Protein AF-A0AA88W4B8-F1 (afdb_monomer)

pLDDT: mean 79.07, std 19.92, range [24.98, 97.06]

Organism: NCBI:txid1293975

Nearest PDB structures (foldseek):
  8eqw-assembly2_B  TM=8.940E-01  e=2.695E-15  Fusarium fujikuroi
  8eqw-assembly4_D  TM=8.899E-01  e=2.878E-15  Fusarium fujikuroi
  7kb0-assembly1_A  TM=9.101E-01  e=1.303E-14  Thermotoga maritima MSB8
  8eqw-assembly3_C  TM=8.908E-01  e=2.203E-14  Fusarium fujikuroi
  2ctz-assembly1_A  TM=8.525E-01  e=7.118E-12  Thermus thermophilus

Mean predicted aligned error: 10.68 Å

Foldseek 3Di:
DDDDDDDDPPDDPPDDPPPPPPDPPDLQDPALVSLLVPFDQAADPVRHNHHDDQPDFADDDPDPVVVVCVVVVVDDPVNPDDGGVVQPDPVQQSVFSSLCSQLVHPTGHDDPFLLRVLVVVCPVQAAAQAEEEEAPDADPSSVCCAPPVCCPPGVYHYDHDHLQPVVVVLVRDDQPRYAEYEDADDRDHQLAVVLVSQVVRPHAYEYACQPQRSNDNSCVSYDPDGYHYTYGDPPD

Secondary structure (DSSP, 8-state):
---------------------PPP---S-S-HHHHHHHSPP---TTS-SSPP----SB----SHHHHHHHHTTSS-GGGT--SBTTT--HHHHHHHHHHHHHHT-S-----SSHHHHHHHHHHHH--TT-EEEEESS--HHHHHIIIIIHHHHH--EEEEE-TT-HHHHHHH--TTTEEEEEE-SSS---HHHHHHHHHTTTPEEEEE-TT-TTT--GGGTSSTT-EEEE------

Solvent-accessible surface area (backbone atoms only — not comparable to full-atom values): 14234 Å² total; per-residue (Å²): 140,90,84,87,88,80,90,85,87,88,70,91,82,75,76,81,76,76,81,72,77,72,68,78,76,66,75,73,65,91,38,46,66,58,18,43,70,68,41,88,83,58,60,12,96,85,73,37,84,57,55,51,82,68,90,59,61,66,50,90,74,93,48,76,67,58,55,54,32,43,78,71,65,77,40,41,69,95,74,73,52,61,62,40,39,92,81,47,37,75,50,55,48,51,52,13,53,42,52,8,34,44,49,69,46,99,65,49,82,79,60,97,34,35,70,52,42,54,50,51,54,51,58,73,63,41,57,73,65,22,30,33,36,31,37,67,58,48,45,68,69,59,44,46,39,49,73,52,46,32,43,73,77,41,44,27,45,65,44,67,34,61,64,77,43,58,65,55,48,60,70,57,55,46,85,95,34,44,38,37,41,40,46,52,44,94,70,86,55,59,53,39,61,51,30,51,62,31,48,80,69,74,27,34,35,37,38,42,46,56,90,40,66,93,80,57,47,69,66,70,49,29,72,92,89,49,61,47,80,39,61,60,67,80,86,124

InterPro domains:
  IPR000277 Cys/Met metabolism, pyridoxal phosphate-dependent enzyme [PF01053] (45-222)
  IPR000277 Cys/Met metabolism, pyridoxal phosphate-dependent enzyme [PTHR11808] (37-222)
  IPR015421 Pyridoxal phosphate-dependent transferase, major domain [G3DSA:3.40.640.10] (34-227)
  IPR015424 Pyridoxal phosphate-dependent transferase [SSF53383] (44-229)

Structure (mmCIF, N/CA/C/O backbone):
data_AF-A0AA88W4B8-F1
#
_entry.id   AF-A0AA88W4B8-F1
#
loop_
_atom_site.group_PDB
_atom_site.id
_atom_site.type_symbol
_atom_site.label_atom_id
_atom_site.label_alt_id
_atom_site.label_comp_id
_atom_site.label_asym_id
_atom_site.label_entity_id
_atom_site.label_seq_id
_atom_site.pdbx_PDB_ins_code
_atom_site.Cartn_x
_atom_site.Cartn_y
_atom_site.Cartn_z
_atom_site.occupancy
_atom_site.B_iso_or_equiv
_atom_site.auth_seq_id
_atom_site.auth_comp_id
_atom_site.auth_asym_id
_atom_site.auth_atom_id
_atom_site.pdbx_PDB_model_num
ATOM 1 N N . MET A 1 1 ? 7.961 -22.787 -74.614 1.00 40.78 1 MET A N 1
ATOM 2 C CA . MET A 1 1 ? 7.785 -24.256 -74.554 1.00 40.78 1 MET A CA 1
ATOM 3 C C . MET A 1 1 ? 6.967 -24.560 -73.300 1.00 40.78 1 MET A C 1
ATOM 5 O O . MET A 1 1 ? 7.337 -24.082 -72.240 1.00 40.78 1 MET A O 1
ATOM 9 N N . LYS A 1 2 ? 5.796 -25.194 -73.437 1.00 35.31 2 LYS A N 1
ATOM 10 C CA . LYS A 1 2 ? 4.798 -25.452 -72.374 1.00 35.31 2 LYS A CA 1
ATOM 11 C C . LYS A 1 2 ? 4.906 -26.915 -71.905 1.00 35.31 2 LYS A C 1
ATOM 13 O O . LYS A 1 2 ? 5.039 -27.764 -72.783 1.00 35.31 2 LYS A O 1
ATOM 18 N N . ARG A 1 3 ? 4.760 -27.179 -70.593 1.00 27.89 3 ARG A N 1
ATOM 19 C CA . ARG A 1 3 ? 4.099 -28.328 -69.891 1.00 27.89 3 ARG A CA 1
ATOM 20 C C . ARG A 1 3 ? 4.530 -28.277 -68.403 1.00 27.89 3 ARG A C 1
ATOM 22 O O . ARG A 1 3 ? 5.728 -28.242 -68.177 1.00 27.89 3 ARG A O 1
ATOM 29 N N . VAL A 1 4 ? 3.691 -27.972 -67.399 1.00 32.75 4 VAL A N 1
ATOM 30 C CA . VAL A 1 4 ? 2.459 -28.593 -66.829 1.00 32.75 4 VAL A CA 1
ATOM 31 C C . VAL A 1 4 ? 2.749 -29.710 -65.807 1.00 32.75 4 VAL A C 1
ATOM 33 O O . VAL A 1 4 ? 3.321 -30.723 -66.190 1.00 32.75 4 VAL A O 1
ATOM 36 N N . GLY A 1 5 ? 2.208 -29.530 -64.586 1.00 26.81 5 GLY A N 1
ATOM 37 C CA . GLY A 1 5 ? 1.823 -30.561 -63.596 1.00 26.81 5 GLY A CA 1
ATOM 38 C C . GLY A 1 5 ? 2.879 -30.843 -62.518 1.00 26.81 5 GLY A C 1
ATOM 39 O O . GLY A 1 5 ? 4.032 -31.045 -62.864 1.00 26.81 5 GLY A O 1
ATOM 40 N N . GLY A 1 6 ? 2.586 -30.880 -61.218 1.00 27.16 6 GLY A N 1
ATOM 41 C CA . GLY A 1 6 ? 1.311 -30.891 -60.503 1.00 27.16 6 GLY A CA 1
ATOM 42 C C . GLY A 1 6 ? 1.549 -30.796 -58.988 1.00 27.16 6 GLY A C 1
ATOM 43 O O . GLY A 1 6 ? 2.695 -30.790 -58.541 1.00 27.16 6 GLY A O 1
ATOM 44 N N . ASP A 1 7 ? 0.434 -30.663 -58.278 1.00 33.81 7 ASP A N 1
ATOM 45 C CA . ASP A 1 7 ? 0.250 -30.491 -56.836 1.00 33.81 7 ASP A CA 1
ATOM 46 C C . ASP A 1 7 ? 0.827 -31.628 -55.960 1.00 33.81 7 ASP A C 1
ATOM 48 O O . ASP A 1 7 ? 1.301 -32.642 -56.469 1.00 33.81 7 ASP A O 1
ATOM 52 N N . ASP A 1 8 ? 0.711 -31.434 -54.640 1.00 35.94 8 ASP A N 1
ATOM 53 C CA . ASP A 1 8 ? 0.922 -32.380 -53.526 1.00 35.94 8 ASP A CA 1
ATOM 54 C C . ASP A 1 8 ? 2.256 -32.289 -52.769 1.00 35.94 8 ASP A C 1
ATOM 56 O O . ASP A 1 8 ? 3.120 -33.163 -52.844 1.00 35.94 8 ASP A O 1
ATOM 60 N N . LEU A 1 9 ? 2.360 -31.273 -51.904 1.00 32.19 9 LEU A N 1
ATOM 61 C CA . LEU A 1 9 ? 3.111 -31.374 -50.645 1.00 32.19 9 LEU A CA 1
ATOM 62 C C . LEU A 1 9 ? 2.250 -30.901 -49.457 1.00 32.19 9 LEU A C 1
ATOM 64 O O . LEU A 1 9 ? 2.711 -30.148 -48.607 1.00 32.19 9 LEU A O 1
ATOM 68 N N . ASP A 1 10 ? 1.004 -31.377 -49.396 1.00 34.72 10 ASP A N 1
ATOM 69 C CA . ASP A 1 10 ? 0.316 -31.613 -48.122 1.00 34.72 10 ASP A CA 1
ATOM 70 C C . ASP A 1 10 ? 0.697 -33.026 -47.668 1.00 34.72 10 ASP A C 1
ATOM 72 O O . ASP A 1 10 ? 0.113 -34.026 -48.093 1.00 34.72 10 ASP A O 1
ATOM 76 N N . ARG A 1 11 ? 1.740 -33.127 -46.841 1.00 33.78 11 ARG A N 1
ATOM 77 C CA . ARG A 1 11 ? 1.964 -34.305 -46.001 1.00 33.78 11 ARG A CA 1
ATOM 78 C C . ARG A 1 11 ? 2.365 -33.855 -44.611 1.00 33.78 11 ARG A C 1
ATOM 80 O O . ARG A 1 11 ? 3.453 -33.333 -44.388 1.00 33.78 11 ARG A O 1
ATOM 87 N N . ASP A 1 12 ? 1.420 -34.079 -43.713 1.00 34.31 12 ASP A N 1
ATOM 88 C CA . ASP A 1 12 ? 1.537 -34.033 -42.271 1.00 34.31 12 ASP A CA 1
ATOM 89 C C . ASP A 1 12 ? 2.753 -34.830 -41.775 1.00 34.31 12 ASP A C 1
ATOM 91 O O . ASP A 1 12 ? 2.686 -36.045 -41.613 1.00 34.31 12 ASP A O 1
ATOM 95 N N . ASP A 1 13 ? 3.842 -34.133 -41.458 1.00 32.97 13 ASP A N 1
ATOM 96 C CA . ASP A 1 13 ? 4.866 -34.604 -40.519 1.00 32.97 13 ASP A CA 1
ATOM 97 C C . ASP A 1 13 ? 4.768 -33.781 -39.223 1.00 32.97 13 ASP A C 1
ATOM 99 O O . ASP A 1 13 ? 5.708 -33.135 -38.759 1.00 32.97 13 ASP A O 1
ATOM 103 N N . VAL A 1 14 ? 3.577 -33.785 -38.615 1.00 33.62 14 VAL A N 1
ATOM 104 C CA . VAL A 1 14 ? 3.401 -33.342 -37.229 1.00 33.62 14 VAL A CA 1
ATOM 105 C C . VAL A 1 14 ? 3.698 -34.538 -36.333 1.00 33.62 14 VAL A C 1
ATOM 107 O O . VAL A 1 14 ? 2.844 -35.392 -36.094 1.00 33.62 14 VAL A O 1
ATOM 110 N N . MET A 1 15 ? 4.931 -34.613 -35.825 1.00 31.02 15 MET A N 1
ATOM 111 C CA . MET A 1 15 ? 5.264 -35.561 -34.762 1.00 31.02 15 MET A CA 1
ATOM 112 C C . MET A 1 15 ? 4.307 -35.348 -33.576 1.00 31.02 15 MET A C 1
ATOM 114 O O . MET A 1 15 ? 4.151 -34.209 -33.124 1.00 31.02 15 MET A O 1
ATOM 118 N N . PRO A 1 16 ? 3.676 -36.401 -33.029 1.00 31.52 16 PRO A N 1
ATOM 119 C CA . PRO A 1 16 ? 2.762 -36.239 -31.913 1.00 31.52 16 PRO A CA 1
ATOM 120 C C . PRO A 1 16 ? 3.562 -35.831 -30.672 1.00 31.52 16 PRO A C 1
ATOM 122 O O . PRO A 1 16 ? 4.231 -36.649 -30.039 1.00 31.52 16 PRO A O 1
ATOM 125 N N . LEU A 1 17 ? 3.487 -34.545 -30.316 1.00 35.12 17 LEU A N 1
ATOM 126 C CA . LEU A 1 17 ? 3.894 -34.043 -29.009 1.00 35.12 17 LEU A CA 1
ATOM 127 C C . LEU A 1 17 ? 3.091 -34.808 -27.960 1.00 35.12 17 LEU A C 1
ATOM 129 O O . LEU A 1 17 ? 1.889 -34.594 -27.787 1.00 35.12 17 LEU A O 1
ATOM 133 N N . ALA A 1 18 ? 3.764 -35.734 -27.277 1.00 34.47 18 ALA A N 1
ATOM 134 C CA . ALA A 1 18 ? 3.220 -36.408 -26.116 1.00 34.47 18 ALA A CA 1
ATOM 135 C C . ALA A 1 18 ? 2.655 -35.341 -25.174 1.00 34.47 18 ALA A C 1
ATOM 137 O O . ALA A 1 18 ? 3.391 -34.468 -24.703 1.00 34.47 18 ALA A O 1
ATOM 138 N N . LYS A 1 19 ? 1.344 -35.398 -24.916 1.00 33.56 19 LYS A N 1
ATOM 139 C CA . LYS A 1 19 ? 0.696 -34.601 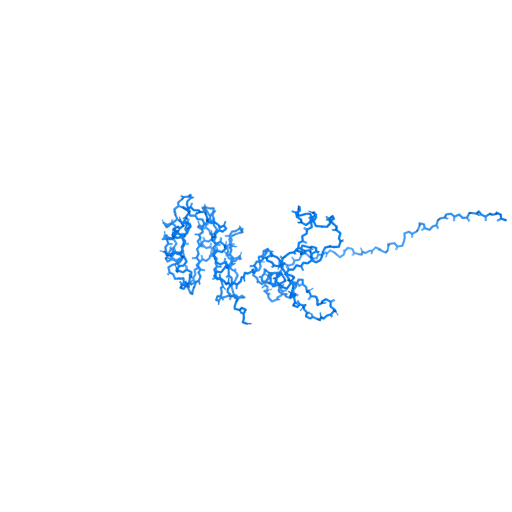-23.876 1.00 33.56 19 LYS A CA 1
ATOM 140 C C . LYS A 1 19 ? 1.327 -35.006 -22.548 1.00 33.56 19 LYS A C 1
ATOM 142 O O . LYS A 1 19 ? 0.861 -35.934 -21.893 1.00 33.56 19 LYS A O 1
ATOM 147 N N . LYS A 1 20 ? 2.409 -34.327 -22.159 1.00 36.31 20 LYS A N 1
ATOM 148 C CA . LYS A 1 20 ? 2.841 -34.275 -20.767 1.00 36.31 20 LYS A CA 1
ATOM 149 C C . LYS A 1 20 ? 1.662 -33.673 -20.028 1.00 36.31 20 LYS A C 1
ATOM 151 O O . LYS A 1 20 ? 1.409 -32.477 -20.128 1.00 36.31 20 LYS A O 1
ATOM 156 N N . THR A 1 21 ? 0.909 -34.523 -19.346 1.00 34.59 21 THR A N 1
ATOM 157 C CA . THR A 1 21 ? -0.024 -34.115 -18.309 1.00 34.59 21 THR A CA 1
ATOM 158 C C . THR A 1 21 ? 0.781 -33.231 -17.368 1.00 34.59 21 THR A C 1
ATOM 160 O O . THR A 1 21 ? 1.652 -33.717 -16.643 1.00 34.59 21 THR A O 1
ATOM 163 N N . MET A 1 22 ? 0.579 -31.914 -17.469 1.00 37.34 22 MET A N 1
ATOM 164 C CA . MET A 1 22 ? 1.127 -30.983 -16.500 1.00 37.34 22 MET A CA 1
ATOM 165 C C . MET A 1 22 ? 0.613 -31.462 -15.153 1.00 37.34 22 MET A C 1
ATOM 167 O O . MET A 1 22 ? -0.598 -31.523 -14.933 1.00 37.34 22 MET A O 1
ATOM 171 N N . LYS A 1 23 ? 1.537 -31.848 -14.268 1.00 33.41 23 LYS A N 1
ATOM 172 C CA . LYS A 1 23 ? 1.207 -31.916 -12.850 1.00 33.41 23 LYS A CA 1
ATOM 173 C C . LYS A 1 23 ? 0.549 -30.577 -12.502 1.00 33.41 23 LYS A C 1
ATOM 175 O O . LYS A 1 23 ? 1.055 -29.555 -12.982 1.00 33.41 23 LYS A O 1
ATOM 180 N N . PRO A 1 24 ? -0.559 -30.567 -11.742 1.00 35.81 24 PRO A N 1
ATOM 181 C CA . PRO A 1 24 ? -1.090 -29.315 -11.231 1.00 35.81 24 PRO A CA 1
ATOM 182 C C . PRO A 1 24 ? 0.083 -28.570 -10.600 1.00 35.81 24 PRO A C 1
ATOM 184 O O . PRO A 1 24 ? 0.834 -29.168 -9.825 1.00 35.81 24 PRO A O 1
ATOM 187 N N . LEU A 1 25 ? 0.310 -27.333 -11.051 1.00 43.56 25 LEU A N 1
ATOM 188 C CA . LEU A 1 25 ? 1.327 -26.470 -10.469 1.00 43.56 25 LEU A CA 1
ATOM 189 C C . LEU A 1 25 ? 1.052 -26.478 -8.968 1.00 43.56 25 LEU A C 1
ATOM 191 O O . LEU A 1 25 ? -0.033 -26.088 -8.537 1.00 43.56 25 LEU A O 1
ATOM 195 N N . THR A 1 26 ? 1.997 -27.008 -8.194 1.00 40.75 26 THR A N 1
ATOM 196 C CA . THR A 1 26 ? 2.016 -26.849 -6.743 1.00 40.75 26 THR A CA 1
ATOM 197 C C . THR A 1 26 ? 1.743 -25.369 -6.463 1.00 40.75 26 THR A C 1
ATOM 199 O O . THR A 1 26 ? 2.285 -24.542 -7.209 1.00 40.75 26 THR A O 1
ATOM 202 N N . PRO A 1 27 ? 0.898 -25.001 -5.480 1.00 46.47 27 PRO A N 1
ATOM 203 C CA . PRO A 1 27 ? 0.636 -23.595 -5.199 1.00 46.47 27 PRO A CA 1
ATOM 204 C C . PRO A 1 27 ? 1.983 -22.886 -5.080 1.00 46.47 27 PRO A C 1
ATOM 206 O O . PRO A 1 27 ? 2.840 -23.323 -4.320 1.00 46.47 27 PRO A O 1
ATOM 209 N N . ILE A 1 28 ? 2.196 -21.863 -5.910 1.00 49.59 28 ILE A N 1
ATOM 210 C CA . ILE A 1 28 ? 3.508 -21.304 -6.307 1.00 49.59 28 ILE A CA 1
ATOM 211 C C . ILE A 1 28 ? 4.326 -20.728 -5.130 1.00 49.59 28 ILE A C 1
ATOM 213 O O . ILE A 1 28 ? 5.420 -20.203 -5.300 1.00 49.59 28 ILE A O 1
ATOM 217 N N . TRP A 1 29 ? 3.835 -20.842 -3.904 1.00 59.19 29 TRP A N 1
ATOM 218 C CA . TRP A 1 29 ? 4.399 -20.184 -2.745 1.00 59.19 29 TRP A CA 1
ATOM 219 C C . TRP A 1 29 ? 4.108 -21.021 -1.510 1.00 59.19 29 TRP A C 1
ATOM 221 O O . TRP A 1 29 ? 3.196 -20.728 -0.742 1.00 59.19 29 TRP A O 1
ATOM 231 N N . GLU A 1 30 ? 4.860 -22.101 -1.356 1.00 63.53 30 GLU A N 1
ATOM 232 C CA . GLU A 1 30 ? 5.280 -22.569 -0.030 1.00 63.53 30 GLU A CA 1
ATOM 233 C C . GLU A 1 30 ? 6.602 -21.888 0.383 1.00 63.53 30 GLU A C 1
ATOM 235 O O . GLU A 1 30 ? 6.982 -21.934 1.547 1.00 63.53 30 GLU A O 1
ATOM 240 N N . ASP A 1 31 ? 7.275 -21.206 -0.557 1.00 79.12 31 ASP A N 1
ATOM 241 C CA . ASP A 1 31 ? 8.583 -20.583 -0.364 1.00 79.12 31 ASP A CA 1
ATOM 242 C C . ASP A 1 31 ? 8.673 -19.228 -1.109 1.00 79.12 31 ASP A C 1
ATOM 244 O O . ASP A 1 31 ? 8.646 -19.208 -2.346 1.00 79.12 31 ASP A O 1
ATOM 248 N N . PRO A 1 32 ? 8.796 -18.087 -0.398 1.00 81.25 32 PRO A N 1
ATOM 249 C CA . PRO A 1 32 ? 8.926 -16.770 -1.023 1.00 81.25 32 PRO A CA 1
ATOM 250 C C . PRO A 1 32 ? 10.221 -16.627 -1.838 1.00 81.25 32 PRO A C 1
ATOM 252 O O . PRO A 1 32 ? 10.259 -15.862 -2.803 1.00 81.25 32 PRO A O 1
ATOM 255 N N . VAL A 1 33 ? 11.273 -17.388 -1.508 1.00 84.62 33 VAL A N 1
ATOM 256 C CA . VAL A 1 33 ? 12.509 -17.435 -2.303 1.00 84.62 33 VAL A CA 1
ATOM 257 C C . VAL A 1 33 ? 12.235 -18.106 -3.644 1.00 84.62 33 VAL A C 1
ATOM 259 O O . VAL A 1 33 ? 12.613 -17.567 -4.685 1.00 84.62 33 VAL A O 1
ATOM 262 N N . ALA A 1 34 ? 11.529 -19.239 -3.642 1.00 86.31 34 ALA A N 1
ATOM 263 C CA . ALA A 1 34 ? 11.107 -19.901 -4.871 1.00 86.31 34 ALA A CA 1
ATOM 264 C C . ALA A 1 34 ? 10.166 -19.016 -5.704 1.00 86.31 34 ALA A C 1
ATOM 266 O O . ALA A 1 34 ? 10.318 -18.952 -6.923 1.00 86.31 34 ALA A O 1
ATOM 267 N N . ALA A 1 35 ? 9.229 -18.300 -5.077 1.00 85.38 35 ALA A N 1
ATOM 268 C CA . ALA A 1 35 ? 8.335 -17.381 -5.782 1.00 85.38 35 ALA A CA 1
ATOM 269 C C . ALA A 1 35 ? 9.103 -16.237 -6.464 1.00 85.38 35 ALA A C 1
ATOM 271 O O . ALA A 1 35 ? 8.858 -15.945 -7.634 1.00 85.38 35 ALA A O 1
ATOM 272 N N . LEU A 1 36 ? 10.084 -15.643 -5.775 1.00 85.56 36 LEU A N 1
ATOM 273 C CA . LEU A 1 36 ? 10.957 -14.621 -6.349 1.00 85.56 36 LEU A CA 1
ATOM 274 C C . LEU A 1 36 ? 11.825 -15.179 -7.488 1.00 85.56 36 LEU A C 1
ATOM 276 O O . 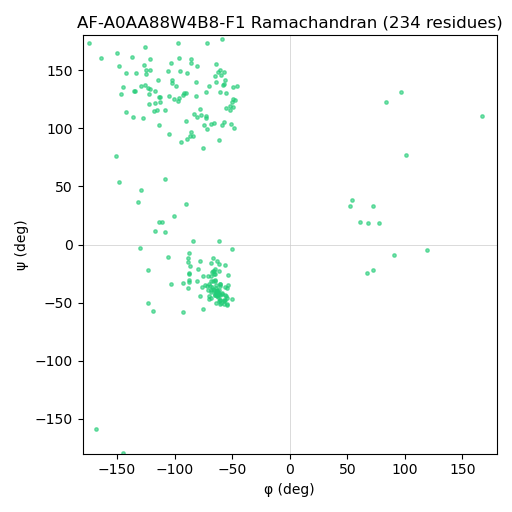LEU A 1 36 ? 11.977 -14.524 -8.516 1.00 85.56 36 LEU A O 1
ATOM 280 N N . ALA A 1 37 ? 12.368 -16.390 -7.331 1.00 86.31 37 ALA A N 1
ATOM 281 C CA . ALA A 1 37 ? 13.182 -17.052 -8.353 1.00 86.31 37 ALA A CA 1
ATOM 282 C C . ALA A 1 37 ? 12.377 -17.432 -9.609 1.00 86.31 37 ALA A C 1
ATOM 284 O O . ALA A 1 37 ? 12.925 -17.435 -10.710 1.00 86.31 37 ALA A O 1
ATOM 285 N N . ASN A 1 38 ? 11.086 -17.736 -9.445 1.00 86.00 38 ASN A N 1
ATOM 286 C CA . ASN A 1 38 ? 10.160 -18.052 -10.534 1.00 86.00 38 ASN A CA 1
ATOM 287 C C . ASN A 1 38 ? 9.480 -16.811 -11.135 1.00 86.00 38 ASN A C 1
ATOM 289 O O . ASN A 1 38 ? 8.763 -16.936 -12.131 1.00 86.00 38 ASN A O 1
ATOM 293 N N . ALA A 1 39 ? 9.668 -15.625 -10.547 1.00 84.75 39 ALA A N 1
ATOM 294 C CA . ALA A 1 39 ? 9.163 -14.386 -11.120 1.00 84.75 39 ALA A CA 1
ATOM 295 C C . ALA A 1 39 ? 9.784 -14.156 -12.507 1.00 84.75 39 ALA A C 1
ATOM 297 O O . ALA A 1 39 ? 10.911 -14.574 -12.785 1.00 84.75 39 ALA A O 1
ATOM 298 N N . ARG A 1 40 ? 9.042 -13.477 -13.392 1.00 82.00 40 ARG A N 1
ATOM 299 C CA . ARG A 1 40 ? 9.511 -13.151 -14.744 1.00 82.00 40 ARG A CA 1
ATOM 300 C C . ARG A 1 40 ? 10.883 -12.469 -14.666 1.00 82.00 40 ARG A C 1
ATOM 302 O O . ARG A 1 40 ? 11.011 -11.400 -14.078 1.00 82.00 40 ARG A O 1
ATOM 309 N N . TYR A 1 41 ? 11.890 -13.091 -15.274 1.00 81.94 41 TYR A N 1
ATOM 310 C CA . TYR A 1 41 ? 13.233 -12.531 -15.350 1.00 81.94 41 TYR A CA 1
ATOM 311 C C . TYR A 1 41 ? 13.314 -11.515 -16.493 1.00 81.94 41 TYR A C 1
ATOM 313 O O . TYR A 1 41 ? 12.964 -11.836 -17.628 1.00 81.94 41 TYR A O 1
ATOM 321 N N . GLU A 1 42 ? 13.785 -10.304 -16.200 1.00 84.94 42 GLU A N 1
ATOM 322 C CA . GLU A 1 42 ? 13.943 -9.231 -17.187 1.00 84.94 42 GLU A CA 1
ATOM 323 C C . GLU A 1 42 ? 15.432 -9.011 -17.475 1.00 84.94 42 GLU A C 1
ATOM 325 O O . GLU A 1 42 ? 16.198 -8.598 -16.600 1.00 84.94 42 GLU A O 1
ATOM 330 N N . PHE A 1 43 ? 15.842 -9.271 -18.715 1.00 86.31 43 PHE A N 1
ATOM 331 C CA . PHE A 1 43 ? 17.196 -8.974 -19.179 1.00 86.31 43 PHE A CA 1
ATOM 332 C C . PHE A 1 43 ? 17.334 -7.494 -19.543 1.00 86.31 43 PHE A C 1
ATOM 334 O O . PHE A 1 43 ? 16.372 -6.831 -19.930 1.00 86.31 43 PHE A O 1
ATOM 341 N N . GLY A 1 44 ? 18.553 -6.964 -19.451 1.00 85.38 44 GLY A N 1
ATOM 342 C CA . GLY A 1 44 ? 18.842 -5.614 -19.923 1.00 85.38 44 GLY A CA 1
ATOM 343 C C . GLY A 1 44 ? 18.653 -5.485 -21.437 1.00 85.38 44 GLY A C 1
ATOM 344 O O . GLY A 1 44 ? 18.823 -6.453 -22.179 1.00 85.38 44 GLY A O 1
ATOM 345 N N . GLN A 1 45 ? 18.393 -4.266 -21.915 1.00 84.69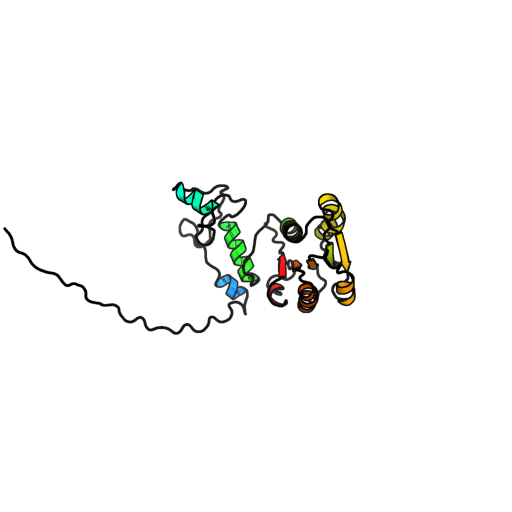 45 GLN A N 1
ATOM 346 C CA . GLN A 1 45 ? 18.085 -3.966 -23.327 1.00 84.69 45 GLN A CA 1
ATOM 347 C C . GLN A 1 45 ? 19.149 -4.436 -24.345 1.00 84.69 45 GLN A C 1
ATOM 349 O O . GLN A 1 45 ? 18.879 -4.534 -25.538 1.00 84.69 45 GLN A O 1
ATOM 354 N N . HIS A 1 46 ? 20.371 -4.718 -23.883 1.00 87.38 46 HIS A N 1
ATOM 355 C CA . HIS A 1 46 ? 21.491 -5.209 -24.692 1.00 87.38 46 HIS A CA 1
ATOM 356 C C . HIS A 1 46 ? 21.876 -6.666 -24.373 1.00 87.38 46 HIS A C 1
ATOM 358 O O . HIS A 1 46 ? 22.999 -7.077 -24.650 1.00 87.38 46 HIS A O 1
ATOM 364 N N . GLY A 1 47 ? 20.983 -7.440 -23.748 1.00 86.38 47 GLY A N 1
ATOM 365 C CA . GLY A 1 47 ? 21.259 -8.818 -23.325 1.00 86.38 47 GLY A CA 1
ATOM 366 C C . GLY A 1 47 ? 22.099 -8.919 -22.048 1.00 86.38 47 GLY A C 1
ATOM 367 O O . GLY A 1 47 ? 22.702 -9.956 -21.779 1.00 86.38 47 GLY A O 1
ATOM 368 N N . GLY A 1 48 ? 22.163 -7.843 -21.259 1.00 88.25 48 GLY A N 1
ATOM 369 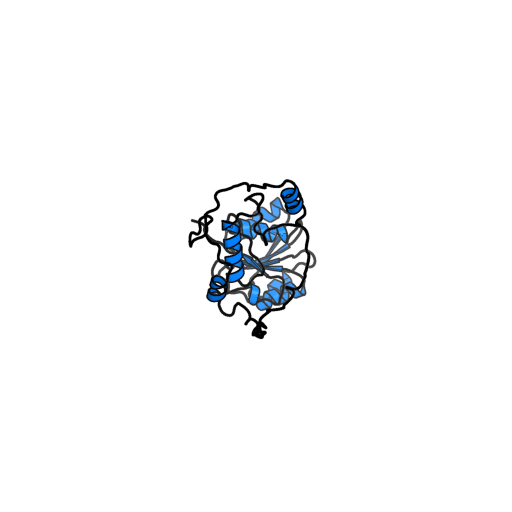C CA . GLY A 1 48 ? 22.778 -7.878 -19.935 1.00 88.25 48 GLY A CA 1
ATOM 370 C C . GLY A 1 48 ? 21.999 -8.810 -19.010 1.00 88.25 48 GLY A C 1
ATOM 371 O O . GLY A 1 48 ? 20.770 -8.813 -19.032 1.00 88.25 48 GLY A O 1
ATOM 372 N N . VAL A 1 49 ? 22.712 -9.583 -18.188 1.00 86.81 49 VAL A N 1
ATOM 373 C CA . VAL A 1 49 ? 22.078 -10.498 -17.221 1.00 86.81 49 VAL A CA 1
ATOM 374 C C . VAL A 1 49 ? 21.212 -9.739 -16.221 1.00 86.81 49 VAL A C 1
ATOM 376 O O . VAL A 1 49 ? 20.137 -10.192 -15.875 1.00 86.81 49 VAL A O 1
ATOM 379 N N . ASN A 1 50 ? 21.630 -8.540 -15.826 1.00 87.00 50 ASN A N 1
ATOM 380 C CA . ASN A 1 50 ? 20.814 -7.673 -14.993 1.00 87.00 50 ASN A CA 1
ATOM 381 C C . ASN A 1 50 ? 19.938 -6.778 -15.863 1.00 87.00 50 ASN A C 1
ATOM 383 O O . ASN A 1 50 ? 20.354 -6.320 -16.932 1.00 87.00 50 ASN A O 1
ATOM 387 N N . MET A 1 51 ? 18.754 -6.471 -15.350 1.00 88.88 51 MET A N 1
ATOM 388 C CA . MET A 1 51 ? 17.867 -5.500 -15.964 1.00 88.88 51 MET A CA 1
ATOM 389 C C . MET A 1 51 ? 18.513 -4.116 -16.056 1.00 88.88 51 MET A C 1
ATOM 391 O O . MET A 1 51 ? 19.260 -3.682 -15.176 1.00 88.88 51 MET A O 1
ATOM 395 N N . SER A 1 52 ? 18.178 -3.407 -17.129 1.00 91.12 52 SER A N 1
ATOM 396 C CA . SER A 1 52 ? 18.523 -2.005 -17.312 1.00 91.12 52 SER A CA 1
ATOM 397 C C . SER A 1 52 ? 17.830 -1.106 -16.283 1.00 91.12 52 SER A C 1
ATOM 399 O O . SER A 1 52 ? 16.675 -1.318 -15.911 1.00 91.12 52 SER A O 1
ATOM 401 N N . ILE A 1 53 ? 18.539 -0.056 -15.865 1.00 92.25 53 ILE A N 1
ATOM 402 C CA . ILE A 1 53 ? 17.938 1.080 -15.164 1.00 92.25 53 ILE A CA 1
ATOM 403 C C . ILE A 1 53 ? 17.313 1.978 -16.228 1.00 92.25 53 ILE A C 1
ATOM 405 O O . ILE A 1 53 ? 18.026 2.615 -17.003 1.00 92.25 53 ILE A O 1
ATOM 409 N N . GLU A 1 54 ? 15.987 2.022 -16.266 1.00 93.62 54 GLU A N 1
ATOM 410 C CA . GLU A 1 54 ? 15.246 2.823 -17.229 1.00 93.62 54 GLU A CA 1
ATOM 411 C C . GLU A 1 54 ? 15.123 4.266 -16.731 1.00 93.62 54 GLU A C 1
ATOM 413 O O . GLU A 1 54 ? 14.211 4.619 -15.979 1.00 93.62 54 GLU A O 1
ATOM 418 N N . ALA A 1 55 ? 16.063 5.106 -17.159 1.00 94.06 55 ALA A N 1
ATOM 419 C CA . ALA A 1 55 ? 16.156 6.516 -16.786 1.00 94.06 55 ALA A CA 1
ATOM 420 C C . ALA A 1 55 ? 15.374 7.446 -17.736 1.00 94.06 55 ALA A C 1
ATOM 422 O O . ALA A 1 55 ? 15.800 8.572 -17.993 1.00 94.06 55 ALA A O 1
ATOM 423 N N . SER A 1 56 ? 14.235 6.990 -18.261 1.00 94.12 56 SER A N 1
ATOM 424 C CA . SER A 1 56 ? 13.351 7.808 -19.094 1.00 94.12 56 SER A CA 1
ATOM 425 C C . SER A 1 56 ? 12.088 8.247 -18.356 1.00 94.12 56 SER A C 1
ATOM 427 O O . SER A 1 56 ? 11.558 7.541 -17.497 1.00 94.12 56 SER A O 1
ATOM 429 N N . ALA A 1 57 ? 11.568 9.421 -18.721 1.00 94.94 57 ALA A N 1
ATOM 430 C CA . ALA A 1 57 ? 10.245 9.888 -18.314 1.00 94.94 57 ALA A CA 1
ATOM 431 C C . ALA A 1 57 ? 9.151 9.517 -19.331 1.00 94.94 57 ALA A C 1
ATOM 433 O O . ALA A 1 57 ? 8.016 9.262 -18.932 1.00 94.94 57 ALA A O 1
ATOM 434 N N . THR A 1 58 ? 9.483 9.488 -20.623 1.00 94.19 58 THR A N 1
ATOM 435 C CA . THR A 1 58 ? 8.556 9.257 -21.744 1.00 94.19 58 THR A CA 1
ATOM 436 C C . THR A 1 58 ? 9.026 8.097 -22.604 1.00 94.19 58 THR A C 1
ATOM 438 O O . THR A 1 58 ? 10.225 7.933 -22.821 1.00 94.19 58 THR A O 1
ATOM 441 N N . PHE A 1 59 ? 8.089 7.348 -23.170 1.00 92.00 59 PHE A N 1
ATOM 442 C CA . PHE A 1 59 ? 8.401 6.193 -24.007 1.00 92.00 59 PHE A CA 1
ATOM 443 C C . PHE A 1 59 ? 7.964 6.422 -25.451 1.00 92.00 59 PHE A C 1
ATOM 445 O O . PHE A 1 59 ? 6.932 7.041 -25.717 1.00 92.00 59 PHE A O 1
ATOM 452 N N . THR A 1 60 ? 8.782 5.948 -26.387 1.00 91.31 60 THR A N 1
ATOM 453 C CA . THR A 1 60 ? 8.556 6.145 -27.819 1.00 91.31 60 THR A CA 1
ATOM 454 C C . THR A 1 60 ? 7.403 5.275 -28.306 1.00 91.31 60 THR A C 1
ATOM 456 O O . THR A 1 60 ? 7.388 4.068 -28.080 1.00 91.31 60 THR A O 1
ATOM 459 N N . ILE A 1 61 ? 6.469 5.880 -29.039 1.00 90.50 61 ILE A N 1
ATOM 460 C CA . ILE A 1 61 ? 5.387 5.181 -29.732 1.00 90.50 61 ILE A CA 1
ATOM 461 C C . ILE A 1 61 ? 5.563 5.434 -31.227 1.00 90.50 61 ILE A C 1
ATOM 463 O O . ILE A 1 61 ? 5.468 6.572 -31.681 1.00 90.50 61 ILE A O 1
ATOM 467 N N . MET A 1 62 ? 5.851 4.373 -31.981 1.00 88.88 62 MET A N 1
ATOM 468 C CA . MET A 1 62 ? 6.179 4.477 -33.409 1.00 88.88 62 MET A CA 1
ATOM 469 C C . MET A 1 62 ? 4.935 4.611 -34.293 1.00 88.88 62 MET A C 1
ATOM 471 O O . MET A 1 62 ? 4.980 5.268 -35.330 1.00 88.88 62 MET A O 1
ATOM 475 N N . GLU A 1 63 ? 3.822 4.004 -33.880 1.00 91.62 63 GLU A N 1
ATOM 476 C CA . GLU A 1 63 ? 2.577 3.977 -34.645 1.00 91.62 63 GLU A CA 1
ATOM 477 C C . GLU A 1 63 ? 1.483 4.778 -33.925 1.00 91.62 63 GLU A C 1
ATOM 479 O O . GLU A 1 63 ? 1.183 4.474 -32.767 1.00 91.62 63 GLU A O 1
ATOM 484 N N . PRO A 1 64 ? 0.821 5.747 -34.586 1.00 89.44 64 PRO A N 1
ATOM 485 C CA . PRO A 1 64 ? -0.237 6.550 -33.963 1.00 89.44 64 PRO A CA 1
ATOM 486 C C . PRO A 1 64 ? -1.361 5.710 -33.342 1.00 89.44 64 PRO A C 1
ATOM 488 O O . PRO A 1 64 ? -1.857 6.016 -32.259 1.00 89.44 64 PRO A O 1
ATOM 491 N N . GLU A 1 65 ? -1.718 4.604 -33.995 1.00 91.69 65 GLU A N 1
ATOM 492 C CA . GLU A 1 65 ? -2.760 3.692 -33.523 1.00 91.69 65 GLU A CA 1
ATOM 493 C C . GLU A 1 65 ? -2.381 3.002 -32.204 1.00 91.69 65 GLU A C 1
ATOM 495 O O . GLU A 1 65 ? -3.237 2.765 -31.352 1.00 91.69 65 GLU A O 1
ATOM 500 N N . THR A 1 66 ? -1.089 2.750 -31.974 1.00 90.94 66 THR A N 1
ATOM 501 C CA . THR A 1 66 ? -0.608 2.193 -30.702 1.00 90.94 66 THR A CA 1
ATOM 502 C C . THR A 1 66 ? -0.918 3.138 -29.543 1.00 90.94 66 THR A C 1
ATOM 504 O O . THR A 1 66 ? -1.361 2.683 -28.493 1.00 90.94 66 THR A O 1
ATOM 507 N N . MET A 1 67 ? -0.783 4.456 -29.733 1.00 89.62 67 MET A N 1
ATOM 508 C CA . MET A 1 67 ? -1.119 5.428 -28.688 1.00 89.62 67 MET A CA 1
ATOM 509 C C . MET A 1 67 ? -2.608 5.370 -28.327 1.00 89.62 67 MET A C 1
ATOM 511 O O . MET A 1 67 ? -2.943 5.312 -27.145 1.00 89.62 67 MET A O 1
ATOM 515 N N . ARG A 1 68 ? -3.505 5.321 -29.323 1.00 91.12 68 ARG A N 1
ATOM 516 C CA . ARG A 1 68 ? -4.954 5.195 -29.087 1.00 91.12 68 ARG A CA 1
ATOM 517 C C . ARG A 1 68 ? -5.271 3.949 -28.258 1.00 91.12 68 ARG A C 1
ATOM 519 O O . ARG A 1 68 ? -5.991 4.045 -27.269 1.00 91.12 68 ARG A O 1
ATOM 526 N N . ARG A 1 69 ? -4.693 2.810 -28.647 1.00 91.50 69 ARG A N 1
ATOM 527 C CA . ARG A 1 69 ? -4.892 1.505 -27.999 1.00 91.50 69 ARG A CA 1
ATOM 528 C C . ARG A 1 69 ? -4.363 1.456 -26.567 1.00 91.50 69 ARG A C 1
ATOM 530 O O . ARG A 1 69 ? -4.920 0.749 -25.733 1.00 91.50 69 ARG A O 1
ATOM 537 N N . LEU A 1 70 ? -3.310 2.215 -26.271 1.00 88.25 70 LEU A N 1
ATOM 538 C CA . LEU A 1 70 ? -2.796 2.360 -24.911 1.00 88.25 70 LEU A CA 1
ATOM 539 C C . LEU A 1 70 ? -3.739 3.172 -24.023 1.00 88.25 70 LEU A C 1
ATOM 541 O O . LEU A 1 70 ? -4.026 2.765 -22.902 1.00 88.25 70 LEU A O 1
ATOM 545 N N . PHE A 1 71 ? -4.276 4.285 -24.528 1.00 87.38 71 PHE A N 1
ATOM 546 C CA . PHE A 1 71 ? -5.236 5.093 -23.770 1.00 87.38 71 PHE A CA 1
ATOM 547 C C . PHE A 1 71 ? -6.605 4.416 -23.608 1.00 87.38 71 PHE A C 1
ATOM 549 O O . PHE A 1 71 ? -7.285 4.671 -22.617 1.00 87.38 71 PHE A O 1
ATOM 556 N N . SER A 1 72 ? -7.005 3.534 -24.531 1.00 89.31 72 SER A N 1
ATOM 557 C CA . SER A 1 72 ? -8.224 2.720 -24.404 1.00 89.31 72 SER A CA 1
ATOM 558 C C . SER A 1 72 ? -8.040 1.433 -23.590 1.00 89.31 72 SER A C 1
ATOM 560 O O . SER A 1 72 ? -8.995 0.673 -23.454 1.00 89.31 72 SER A O 1
ATOM 562 N N . SER A 1 73 ? -6.851 1.188 -23.021 1.00 84.31 73 SER A N 1
ATOM 563 C CA . SER A 1 73 ? -6.509 -0.037 -22.272 1.00 84.31 73 SER A CA 1
ATOM 564 C C . SER A 1 73 ? -6.597 -1.340 -23.089 1.00 84.31 73 SER A C 1
ATOM 566 O O . SER A 1 73 ? -6.657 -2.427 -22.523 1.00 84.31 73 SER A O 1
ATOM 568 N N . GLU A 1 74 ? -6.575 -1.260 -24.425 1.00 87.50 74 GLU A N 1
ATOM 569 C CA . GLU A 1 74 ? -6.466 -2.429 -25.317 1.00 87.50 74 GLU A CA 1
ATOM 570 C C . GLU A 1 74 ? -5.038 -3.003 -25.341 1.00 87.50 74 GLU A C 1
ATOM 572 O O . GLU A 1 74 ? -4.823 -4.181 -25.634 1.00 87.50 74 GLU A O 1
ATOM 577 N N . LEU A 1 75 ? -4.050 -2.147 -25.076 1.00 87.25 75 LEU A N 1
ATOM 578 C CA . LEU A 1 75 ? -2.655 -2.493 -24.832 1.00 87.25 75 LEU A CA 1
ATOM 579 C C . LEU A 1 75 ? -2.264 -1.988 -23.443 1.00 87.25 75 LEU A C 1
ATOM 581 O O . LEU A 1 75 ? -2.774 -0.970 -22.981 1.00 87.25 75 LEU A O 1
ATOM 585 N N . GLY A 1 76 ? -1.332 -2.678 -22.790 1.00 83.62 76 GLY A N 1
ATOM 586 C CA . GLY A 1 76 ? -0.917 -2.331 -21.438 1.00 83.62 76 GLY A CA 1
ATOM 587 C C . GLY A 1 76 ? 0.342 -3.064 -20.999 1.00 83.62 76 GLY A C 1
ATOM 588 O O . GLY A 1 76 ? 1.126 -3.550 -21.818 1.00 83.62 76 GLY A O 1
ATOM 589 N N . LEU A 1 77 ? 0.514 -3.143 -19.684 1.00 82.31 77 LEU A N 1
ATOM 590 C CA . LEU A 1 77 ? 1.741 -3.614 -19.039 1.00 82.31 77 LEU A CA 1
ATOM 591 C C . LEU A 1 77 ? 2.048 -5.089 -19.294 1.00 82.31 77 LEU A C 1
ATOM 593 O O . LEU A 1 77 ? 3.213 -5.471 -19.278 1.00 82.31 77 LEU A O 1
ATOM 597 N N . ASP A 1 78 ? 1.035 -5.908 -19.576 1.00 79.12 78 ASP A N 1
ATOM 598 C CA . ASP A 1 78 ? 1.221 -7.331 -19.899 1.00 79.12 78 ASP A CA 1
ATOM 599 C C . ASP A 1 78 ? 2.002 -7.543 -21.198 1.00 79.12 78 ASP A C 1
ATOM 601 O O . ASP A 1 78 ? 2.575 -8.606 -21.424 1.00 79.12 78 ASP A O 1
ATOM 605 N N . ARG A 1 79 ? 2.029 -6.522 -22.059 1.00 80.19 79 ARG A N 1
ATOM 606 C CA . ARG A 1 79 ? 2.796 -6.500 -23.308 1.00 80.19 79 ARG A CA 1
ATOM 607 C C . ARG A 1 79 ? 3.915 -5.458 -23.279 1.00 80.19 79 ARG A C 1
ATOM 609 O O . ARG A 1 79 ? 4.378 -5.047 -24.336 1.00 80.19 79 ARG A O 1
ATOM 616 N N . ASP A 1 80 ? 4.302 -5.020 -22.080 1.00 83.62 80 ASP A N 1
ATOM 617 C CA . ASP A 1 80 ? 5.396 -4.079 -21.828 1.00 83.62 80 ASP A CA 1
ATOM 618 C C . ASP A 1 80 ? 5.280 -2.765 -22.618 1.00 83.62 80 ASP A C 1
ATOM 620 O O . ASP A 1 80 ? 6.269 -2.194 -23.078 1.00 83.62 80 ASP A O 1
ATOM 624 N N . PHE A 1 81 ? 4.053 -2.255 -22.756 1.00 88.88 81 PHE A N 1
ATOM 625 C CA . PHE A 1 81 ? 3.845 -0.911 -23.270 1.00 88.88 81 PHE A CA 1
ATOM 626 C C . PHE A 1 81 ? 3.819 0.118 -22.143 1.00 88.88 81 PHE A C 1
ATOM 628 O O . PHE A 1 81 ? 3.056 0.005 -21.181 1.00 88.88 81 PHE A O 1
ATOM 635 N N . PHE A 1 82 ? 4.601 1.178 -22.323 1.00 91.06 82 PHE A N 1
ATOM 636 C CA . PHE A 1 82 ? 4.732 2.281 -21.381 1.00 91.06 82 PHE A CA 1
ATOM 637 C C . PHE A 1 82 ? 4.436 3.605 -22.088 1.00 91.06 82 PHE A C 1
ATOM 639 O O . PHE A 1 82 ? 4.665 3.746 -23.287 1.00 91.06 82 PHE A O 1
ATOM 646 N N . ILE A 1 83 ? 3.916 4.580 -21.340 1.00 91.31 83 ILE A N 1
ATOM 647 C CA . ILE A 1 83 ? 3.612 5.927 -21.855 1.00 91.31 83 ILE A CA 1
ATOM 648 C C . ILE A 1 83 ? 4.448 6.957 -21.100 1.00 91.31 83 ILE A C 1
ATOM 650 O O . ILE A 1 83 ? 5.220 7.713 -21.692 1.00 91.31 83 ILE A O 1
ATOM 654 N N . TYR A 1 84 ? 4.303 6.969 -19.773 1.00 93.19 84 TYR A N 1
ATOM 655 C CA . TYR A 1 84 ? 4.918 7.961 -18.905 1.00 93.19 84 TYR A CA 1
ATOM 656 C C . TYR A 1 84 ? 5.293 7.349 -17.551 1.00 93.19 84 TYR A C 1
ATOM 658 O O . TYR A 1 84 ? 4.443 6.758 -16.877 1.00 93.19 84 TYR A O 1
ATOM 666 N N . SER A 1 85 ? 6.542 7.549 -17.125 1.00 94.81 85 SER A N 1
ATOM 667 C CA . SER A 1 85 ? 7.130 6.906 -15.936 1.00 94.81 85 SER A CA 1
ATOM 668 C C . SER A 1 85 ? 6.455 7.262 -14.612 1.00 94.81 85 SER A C 1
ATOM 670 O O . SER A 1 85 ? 6.665 6.570 -13.622 1.00 94.81 85 SER A O 1
ATOM 672 N N . ARG A 1 86 ? 5.612 8.305 -14.573 1.00 93.25 86 ARG A N 1
ATOM 673 C CA . ARG A 1 86 ? 4.771 8.600 -13.397 1.00 93.25 86 ARG A CA 1
ATOM 674 C C . ARG A 1 86 ? 3.803 7.458 -13.075 1.00 93.25 86 ARG A C 1
ATOM 676 O O . ARG A 1 86 ? 3.475 7.271 -11.909 1.00 93.25 86 ARG A O 1
ATOM 683 N N . HIS A 1 87 ? 3.315 6.759 -14.099 1.00 88.69 87 HIS A N 1
ATOM 684 C CA . HIS A 1 87 ? 2.394 5.637 -13.934 1.00 88.69 87 HIS A CA 1
ATOM 685 C C . HIS A 1 87 ? 3.179 4.335 -13.852 1.00 88.69 87 HIS A C 1
ATOM 687 O O . HIS A 1 87 ? 3.121 3.634 -12.850 1.00 88.69 87 HIS A O 1
ATOM 693 N N . PHE A 1 88 ? 3.962 4.046 -14.890 1.00 91.12 88 PHE A N 1
ATOM 694 C CA . PHE A 1 88 ? 4.724 2.812 -14.976 1.00 91.12 88 PHE A CA 1
ATOM 695 C C . PHE A 1 88 ? 6.058 3.064 -15.657 1.00 91.12 88 PHE A C 1
ATOM 697 O O . PHE A 1 88 ? 6.132 3.728 -16.690 1.00 91.12 88 PHE A O 1
ATOM 704 N N . ASN A 1 89 ? 7.100 2.492 -15.070 1.00 94.19 89 ASN A N 1
ATOM 705 C CA . ASN A 1 89 ? 8.457 2.463 -15.585 1.00 94.19 89 ASN A CA 1
ATOM 706 C C . ASN A 1 89 ? 8.925 0.995 -15.542 1.00 94.19 89 ASN A C 1
ATOM 708 O O . ASN A 1 89 ? 8.666 0.352 -14.526 1.00 94.19 89 ASN A O 1
ATOM 712 N N . PRO A 1 90 ? 9.585 0.454 -16.580 1.00 92.62 90 PRO A N 1
ATOM 713 C CA . PRO A 1 90 ? 10.009 -0.949 -16.634 1.00 92.62 90 PRO A CA 1
ATOM 714 C C . PRO A 1 90 ? 10.770 -1.423 -15.390 1.00 92.62 90 PRO A C 1
ATOM 716 O O . PRO A 1 90 ? 10.429 -2.455 -14.810 1.00 92.62 90 PRO A O 1
ATOM 719 N N . THR A 1 91 ? 11.743 -0.635 -14.921 1.00 93.44 91 THR A N 1
ATOM 720 C CA . THR A 1 91 ? 12.539 -0.962 -13.731 1.00 93.44 91 THR A CA 1
ATOM 721 C C . THR A 1 91 ? 11.673 -1.024 -12.476 1.00 93.44 91 THR A C 1
ATOM 723 O O . THR A 1 91 ? 11.777 -1.958 -11.681 1.00 93.44 91 THR A O 1
ATOM 726 N N . VAL A 1 92 ? 10.771 -0.055 -12.317 1.00 94.19 92 VAL A N 1
ATOM 727 C CA . VAL A 1 92 ? 9.862 0.027 -11.166 1.00 94.19 92 VAL A CA 1
ATOM 728 C C . VAL A 1 92 ? 8.783 -1.059 -11.218 1.00 94.19 92 VAL A C 1
ATOM 730 O O . VAL A 1 92 ? 8.450 -1.652 -10.194 1.00 94.19 92 VAL A O 1
ATOM 733 N N . LEU A 1 93 ? 8.252 -1.360 -12.404 1.00 92.25 93 LEU A N 1
ATOM 734 C CA . LEU A 1 93 ? 7.233 -2.386 -12.606 1.00 92.25 93 LEU A CA 1
ATOM 735 C C . LEU A 1 93 ? 7.767 -3.764 -12.227 1.00 92.25 93 LEU A C 1
ATOM 737 O O . LEU A 1 93 ? 7.068 -4.530 -11.568 1.00 92.25 93 LEU A O 1
ATOM 741 N N . ASN A 1 94 ? 9.007 -4.076 -12.598 1.00 91.75 94 ASN A N 1
ATOM 742 C CA . ASN A 1 94 ? 9.601 -5.342 -12.203 1.00 91.75 94 ASN A CA 1
ATOM 743 C C . ASN A 1 94 ? 9.836 -5.438 -10.694 1.00 91.75 94 ASN A C 1
ATOM 745 O O . ASN A 1 94 ? 9.593 -6.499 -10.127 1.00 91.75 94 ASN A O 1
ATOM 749 N N . LEU A 1 95 ? 10.251 -4.351 -10.031 1.00 91.38 95 LEU A N 1
ATOM 750 C CA . LEU A 1 95 ? 10.283 -4.327 -8.566 1.00 91.38 95 LEU A CA 1
ATOM 751 C C . LEU A 1 95 ? 8.892 -4.651 -7.999 1.00 91.38 95 LEU A C 1
ATOM 753 O O . LEU A 1 95 ? 8.780 -5.483 -7.107 1.00 91.38 95 LEU A O 1
ATOM 757 N N . GLY A 1 96 ? 7.826 -4.074 -8.562 1.00 91.62 96 GLY A N 1
ATOM 758 C CA . GLY A 1 96 ? 6.446 -4.415 -8.208 1.00 91.62 96 GLY A CA 1
ATOM 759 C C . GLY A 1 96 ? 6.129 -5.904 -8.397 1.00 91.62 96 GLY A C 1
ATOM 760 O O . GLY A 1 96 ? 5.643 -6.546 -7.472 1.00 91.62 96 GLY A O 1
ATOM 761 N N . ARG A 1 97 ? 6.466 -6.491 -9.551 1.00 90.19 97 ARG A N 1
ATOM 762 C CA . ARG A 1 97 ? 6.275 -7.932 -9.821 1.00 90.19 97 ARG A CA 1
ATOM 763 C C . ARG A 1 97 ? 7.021 -8.808 -8.807 1.00 90.19 97 ARG A C 1
ATOM 765 O O . ARG A 1 97 ? 6.458 -9.775 -8.303 1.00 90.19 97 ARG A O 1
ATOM 772 N N . GLN A 1 98 ? 8.259 -8.448 -8.472 1.00 90.56 98 GLN A N 1
ATOM 773 C CA . GLN A 1 98 ? 9.062 -9.152 -7.472 1.00 90.56 98 GLN A CA 1
ATOM 774 C C . GLN A 1 98 ? 8.460 -9.039 -6.071 1.00 90.56 98 GLN A C 1
ATOM 776 O O . GLN A 1 98 ? 8.362 -10.048 -5.384 1.00 90.56 98 GLN A O 1
ATOM 781 N N . MET A 1 99 ? 8.004 -7.850 -5.667 1.00 89.56 99 MET A N 1
ATOM 782 C CA . MET A 1 99 ? 7.332 -7.646 -4.379 1.00 89.56 99 MET A CA 1
ATOM 783 C C . MET A 1 99 ? 6.005 -8.410 -4.294 1.00 89.56 99 MET A C 1
ATOM 785 O O . MET A 1 99 ? 5.709 -8.998 -3.259 1.00 89.56 99 MET A O 1
ATOM 789 N N . ALA A 1 100 ? 5.225 -8.445 -5.376 1.00 88.38 100 ALA A N 1
ATOM 790 C CA . ALA A 1 100 ? 3.985 -9.215 -5.432 1.00 88.38 100 ALA A CA 1
ATOM 791 C C . ALA A 1 100 ? 4.251 -10.719 -5.276 1.00 88.38 100 ALA A C 1
ATOM 793 O O . ALA A 1 100 ? 3.600 -11.386 -4.477 1.00 88.38 100 ALA A O 1
ATOM 794 N N . ALA A 1 101 ? 5.267 -11.239 -5.973 1.00 87.88 101 ALA A N 1
ATOM 795 C CA . ALA A 1 101 ? 5.698 -12.627 -5.831 1.00 87.88 101 ALA A CA 1
ATOM 796 C C . ALA A 1 101 ? 6.199 -12.932 -4.410 1.00 87.88 101 ALA A C 1
ATOM 798 O O . ALA A 1 101 ? 5.835 -13.962 -3.843 1.00 87.88 1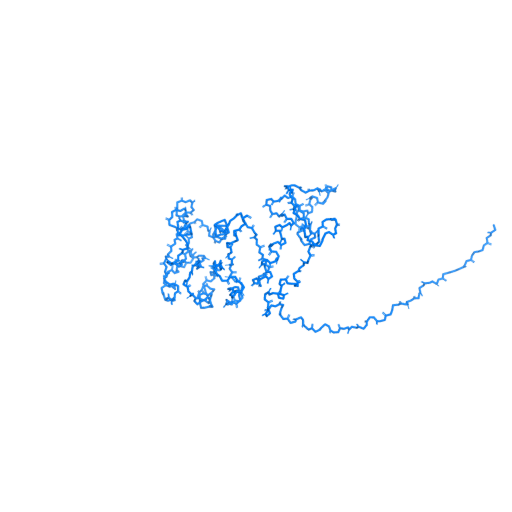01 ALA A O 1
ATOM 799 N N . LEU A 1 102 ? 6.980 -12.020 -3.821 1.00 85.62 102 LEU A N 1
ATOM 800 C CA . LEU A 1 102 ? 7.505 -12.126 -2.459 1.00 85.62 102 LEU A CA 1
ATOM 801 C C . LEU A 1 102 ? 6.383 -12.313 -1.437 1.00 85.62 102 LEU A C 1
ATOM 803 O O . LEU A 1 102 ? 6.435 -13.209 -0.605 1.00 85.62 102 LEU A O 1
ATOM 807 N N . GLU A 1 103 ? 5.343 -11.492 -1.542 1.00 83.69 103 GLU A N 1
ATOM 808 C CA . GLU A 1 103 ? 4.229 -11.472 -0.598 1.00 83.69 103 GLU A CA 1
ATOM 809 C C . GLU A 1 103 ? 3.117 -12.450 -0.969 1.00 83.69 103 GLU A C 1
ATOM 811 O O . GLU A 1 103 ? 2.269 -12.787 -0.146 1.00 83.69 103 GLU A O 1
ATOM 816 N N . GLY A 1 104 ? 3.115 -12.950 -2.201 1.00 82.56 104 GLY A N 1
ATOM 817 C CA . GLY A 1 104 ? 2.040 -13.787 -2.699 1.00 82.56 104 GLY A CA 1
ATOM 818 C C . GLY A 1 104 ? 0.755 -13.013 -2.974 1.00 82.56 104 GLY A C 1
ATOM 819 O O . GLY A 1 104 ? -0.323 -13.564 -2.770 1.00 82.56 104 GLY A O 1
ATOM 820 N N . THR A 1 105 ? 0.867 -11.754 -3.393 1.00 85.88 105 THR A N 1
ATOM 821 C CA . THR A 1 105 ? -0.264 -10.937 -3.843 1.00 85.88 105 THR A CA 1
ATOM 822 C C . THR A 1 105 ? -0.393 -10.987 -5.365 1.00 85.88 105 THR A C 1
ATOM 824 O O . THR A 1 105 ? 0.555 -11.311 -6.076 1.00 85.88 105 THR A O 1
ATOM 827 N N . GLU A 1 106 ? -1.573 -10.641 -5.884 1.00 87.00 106 GLU A N 1
ATOM 828 C CA . GLU A 1 106 ? -1.817 -10.562 -7.332 1.00 87.00 106 GLU A CA 1
ATOM 829 C C . GLU A 1 106 ? -0.946 -9.490 -8.007 1.00 87.00 106 GLU A C 1
ATOM 831 O O . GLU A 1 106 ? -0.424 -9.685 -9.103 1.00 87.00 106 GLU A O 1
ATOM 836 N N . ALA A 1 107 ? -0.767 -8.354 -7.331 1.00 88.69 107 ALA A N 1
ATOM 837 C CA . ALA A 1 107 ? 0.010 -7.228 -7.818 1.00 88.69 107 ALA A CA 1
ATOM 838 C C . ALA A 1 107 ? 0.646 -6.455 -6.656 1.00 88.69 107 ALA A C 1
ATOM 840 O O . ALA A 1 107 ? 0.242 -6.581 -5.496 1.00 88.69 107 ALA A O 1
ATOM 841 N N . ALA A 1 108 ? 1.626 -5.615 -6.985 1.00 90.94 108 ALA A N 1
ATOM 842 C CA . ALA A 1 108 ? 2.166 -4.608 -6.085 1.00 90.94 108 ALA A CA 1
ATOM 843 C C . ALA A 1 108 ? 2.481 -3.330 -6.867 1.00 90.94 108 ALA A C 1
ATOM 845 O O . ALA A 1 108 ? 2.871 -3.375 -8.036 1.00 90.94 108 ALA A O 1
ATOM 846 N N . TYR A 1 109 ? 2.324 -2.186 -6.203 1.00 92.50 109 TYR A N 1
ATOM 847 C CA . TYR A 1 109 ? 2.569 -0.873 -6.788 1.00 92.50 109 TYR A CA 1
ATOM 848 C C . TYR A 1 109 ? 3.625 -0.129 -5.973 1.00 92.50 109 TYR A C 1
ATOM 850 O O . TYR A 1 109 ? 3.460 0.104 -4.774 1.00 92.50 109 TYR A O 1
ATOM 858 N N . CYS A 1 110 ? 4.725 0.249 -6.618 1.00 92.94 110 CYS A N 1
ATOM 859 C CA . CYS A 1 110 ? 5.803 0.977 -5.962 1.00 92.94 110 CYS A CA 1
ATOM 860 C C . CYS A 1 110 ? 5.477 2.471 -5.876 1.00 92.94 110 CYS A C 1
ATOM 862 O O . CYS A 1 110 ? 4.969 3.075 -6.819 1.00 92.94 110 CYS A O 1
ATOM 864 N N . THR A 1 111 ? 5.810 3.089 -4.746 1.00 93.69 111 THR A N 1
ATOM 865 C CA . THR A 1 111 ? 5.591 4.520 -4.506 1.00 93.69 111 THR A CA 1
ATOM 866 C C . THR A 1 111 ? 6.894 5.203 -4.099 1.00 93.69 111 THR A C 1
ATOM 868 O O . THR A 1 111 ? 7.899 4.544 -3.837 1.00 93.69 111 THR A O 1
ATOM 871 N N . ALA A 1 112 ? 6.891 6.537 -4.041 1.00 93.19 112 ALA A N 1
ATOM 872 C CA . ALA A 1 112 ? 8.096 7.314 -3.741 1.00 93.19 112 ALA A CA 1
ATOM 873 C C . ALA A 1 112 ? 8.627 7.113 -2.305 1.00 93.19 112 ALA A C 1
ATOM 875 O O . ALA A 1 112 ? 9.789 7.395 -2.028 1.00 93.19 112 ALA A O 1
ATOM 876 N N . SER A 1 113 ? 7.776 6.680 -1.373 1.00 92.44 113 SER A N 1
ATOM 877 C CA . SER A 1 113 ? 8.136 6.364 0.015 1.00 92.44 113 SER A CA 1
ATOM 878 C C . SER A 1 113 ? 7.024 5.535 0.652 1.00 92.44 113 SER A C 1
ATOM 880 O O . SER A 1 113 ? 5.882 5.615 0.210 1.00 92.44 113 SER A O 1
ATOM 882 N N . GLY A 1 114 ? 7.277 4.816 1.747 1.00 87.88 114 GLY A N 1
ATOM 883 C CA . GLY A 1 114 ? 6.168 4.098 2.390 1.00 87.88 114 GLY A CA 1
ATOM 884 C C . GLY A 1 114 ? 5.121 5.021 3.024 1.00 87.88 114 GLY A C 1
ATOM 885 O O . GLY A 1 114 ? 3.960 4.642 3.057 1.00 87.88 114 GLY A O 1
ATOM 886 N N . MET A 1 115 ? 5.441 6.275 3.386 1.00 91.38 115 MET A N 1
ATOM 887 C CA . MET A 1 115 ? 4.385 7.247 3.728 1.00 91.38 115 MET A CA 1
ATOM 888 C C . MET A 1 115 ? 3.479 7.553 2.529 1.00 91.38 115 MET A C 1
ATOM 890 O O . MET A 1 115 ? 2.278 7.722 2.717 1.00 91.38 115 MET A O 1
ATOM 894 N N . SER A 1 116 ? 4.031 7.579 1.309 1.00 92.94 116 SER A N 1
ATOM 895 C CA . SER A 1 116 ? 3.241 7.676 0.076 1.00 92.94 116 SER A CA 1
ATOM 896 C C . SER A 1 116 ? 2.407 6.419 -0.166 1.00 92.94 116 SER A C 1
ATOM 898 O O . SER A 1 116 ? 1.290 6.541 -0.660 1.00 92.94 116 SER A O 1
ATOM 900 N N . ALA A 1 117 ? 2.913 5.228 0.166 1.00 91.81 117 ALA A N 1
ATOM 901 C CA . ALA A 1 117 ? 2.139 3.990 0.079 1.00 91.81 117 ALA A CA 1
ATOM 902 C C . ALA A 1 117 ? 0.950 4.012 1.054 1.00 91.81 117 ALA A C 1
ATOM 904 O O . ALA A 1 117 ? -0.188 3.829 0.630 1.00 91.81 117 ALA A O 1
ATOM 905 N N . ILE A 1 118 ? 1.201 4.333 2.329 1.00 91.69 118 ILE A N 1
ATOM 906 C CA . ILE A 1 118 ? 0.171 4.451 3.372 1.00 91.69 118 ILE A CA 1
ATOM 907 C C . ILE A 1 118 ? -0.888 5.477 2.981 1.00 91.69 118 ILE A C 1
ATOM 909 O O . ILE A 1 118 ? -2.079 5.169 3.002 1.00 91.69 118 ILE A O 1
ATOM 913 N N . SER A 1 119 ? -0.476 6.686 2.594 1.00 93.12 119 SER A N 1
ATOM 914 C CA . SER A 1 119 ? -1.432 7.730 2.234 1.00 93.12 119 SER A CA 1
ATOM 915 C C . SER A 1 119 ? -2.253 7.361 0.998 1.00 93.12 119 SER A C 1
ATOM 917 O O . SER A 1 119 ? -3.463 7.561 1.016 1.00 93.12 119 SER A O 1
ATOM 919 N N . SER A 1 120 ? -1.635 6.775 -0.035 1.00 93.62 120 SER A N 1
ATOM 920 C CA . SER A 1 120 ? -2.335 6.391 -1.271 1.00 93.62 120 SER A CA 1
ATOM 921 C C . SER A 1 120 ? -3.370 5.298 -1.020 1.00 93.62 120 SER A C 1
ATOM 923 O O . SER A 1 120 ? -4.497 5.417 -1.491 1.00 93.62 120 SER A O 1
ATOM 925 N N . VAL A 1 121 ? -3.026 4.271 -0.234 1.00 92.69 121 VAL A N 1
ATOM 926 C CA . VAL A 1 121 ? -3.968 3.202 0.139 1.00 92.69 121 VAL A CA 1
ATOM 927 C C . VAL A 1 121 ? -5.154 3.775 0.910 1.00 92.69 121 VAL A C 1
ATOM 929 O O . VAL A 1 121 ? -6.303 3.498 0.579 1.00 92.69 121 VAL A O 1
ATOM 932 N N . LEU A 1 122 ? -4.900 4.620 1.910 1.00 92.25 122 LEU A N 1
ATOM 933 C CA . LEU A 1 122 ? -5.970 5.182 2.734 1.00 92.25 122 LEU A CA 1
ATOM 934 C C . LEU A 1 122 ? -6.859 6.150 1.947 1.00 92.25 122 LEU A C 1
ATOM 936 O O . LEU A 1 122 ? -8.074 6.100 2.103 1.00 92.25 122 LEU A O 1
ATOM 940 N N . MET A 1 123 ? -6.287 6.970 1.061 1.00 93.31 123 MET A N 1
ATOM 941 C CA . MET A 1 123 ? -7.057 7.848 0.170 1.00 93.31 123 MET A CA 1
ATOM 942 C C . MET A 1 123 ? -7.845 7.082 -0.898 1.00 93.31 123 MET A C 1
ATOM 944 O O . MET A 1 123 ? -8.870 7.571 -1.359 1.00 93.31 123 MET A O 1
ATOM 948 N N . GLN A 1 124 ? -7.389 5.892 -1.295 1.00 93.75 124 GLN A N 1
ATOM 949 C CA . GLN A 1 124 ? -8.136 5.022 -2.201 1.00 93.75 124 GLN A CA 1
ATOM 950 C C . GLN A 1 124 ? -9.332 4.357 -1.504 1.00 93.75 124 GLN A C 1
ATOM 952 O O . GLN A 1 124 ? -10.362 4.125 -2.138 1.00 93.75 124 GLN A O 1
ATOM 957 N N . LEU A 1 125 ? -9.196 4.027 -0.216 1.00 92.19 125 LEU A N 1
ATOM 958 C CA . LEU A 1 125 ? -10.233 3.345 0.564 1.00 92.19 125 LEU A CA 1
ATOM 959 C C . LEU A 1 125 ? -11.245 4.298 1.210 1.00 92.19 125 LEU A C 1
ATOM 961 O O . LEU A 1 125 ? -12.391 3.908 1.421 1.00 92.19 125 LEU A O 1
ATOM 965 N N . CYS A 1 126 ? -10.822 5.512 1.564 1.00 93.19 126 CYS A N 1
ATOM 966 C CA . CYS A 1 126 ? -11.608 6.449 2.361 1.00 93.19 126 CYS A CA 1
ATOM 967 C C . CYS A 1 126 ? -11.934 7.718 1.569 1.00 93.19 126 CYS A C 1
ATOM 969 O O . CYS A 1 126 ? -11.055 8.369 1.007 1.00 93.19 126 CYS A O 1
ATOM 971 N N . SER A 1 127 ? -13.201 8.110 1.606 1.00 94.12 127 SER A N 1
ATOM 972 C CA . SER A 1 127 ? -13.699 9.409 1.162 1.00 94.12 127 SER A CA 1
ATOM 973 C C . SER A 1 127 ? -13.863 10.375 2.337 1.00 94.12 127 SER A C 1
ATOM 975 O O . SER A 1 127 ? -13.716 10.020 3.507 1.00 94.12 127 SER A O 1
ATOM 977 N N . SER A 1 128 ? -14.178 11.633 2.033 1.00 95.31 128 SER A N 1
ATOM 978 C CA . SER A 1 128 ? -14.429 12.625 3.078 1.00 95.31 128 SER A CA 1
ATOM 979 C C . SER A 1 128 ? -15.602 12.235 3.976 1.00 95.31 128 SER A C 1
ATOM 981 O O . SER A 1 128 ? -16.671 11.882 3.483 1.00 95.31 128 SER A O 1
ATOM 983 N N . GLY A 1 129 ? -15.403 12.307 5.296 1.00 91.94 129 GLY A N 1
ATOM 984 C CA . GLY A 1 129 ? -16.378 11.884 6.306 1.00 91.94 129 GLY A CA 1
ATOM 985 C C . GLY A 1 129 ? -16.255 10.422 6.753 1.00 91.94 129 GLY A C 1
ATOM 986 O O . GLY A 1 129 ? -16.890 10.049 7.751 1.00 91.94 129 GLY A O 1
ATOM 987 N N . ASP A 1 130 ? -15.427 9.617 6.081 1.00 96.25 130 ASP A N 1
ATOM 988 C CA . ASP A 1 130 ? -15.170 8.228 6.464 1.00 96.25 130 ASP A CA 1
ATOM 989 C C . ASP A 1 130 ? -14.320 8.115 7.740 1.00 96.25 130 ASP A C 1
ATOM 991 O O . ASP A 1 130 ? -13.844 9.093 8.329 1.00 96.25 130 ASP A O 1
ATOM 995 N N . HIS A 1 131 ? -14.183 6.878 8.205 1.00 96.12 131 HIS A N 1
ATOM 996 C CA . HIS A 1 131 ? -13.549 6.515 9.457 1.00 96.12 131 HIS A CA 1
ATOM 997 C C . HIS A 1 131 ? -12.574 5.338 9.277 1.00 96.12 131 HIS A C 1
ATOM 999 O O . HIS A 1 131 ? -12.789 4.437 8.463 1.00 96.12 131 HIS A O 1
ATOM 1005 N N . VAL A 1 132 ? -11.508 5.326 10.072 1.00 95.06 132 VAL A N 1
ATOM 1006 C CA . VAL A 1 132 ? -10.511 4.249 10.134 1.00 95.06 132 VAL A CA 1
ATOM 1007 C C . VAL A 1 132 ? -10.381 3.772 11.578 1.00 95.06 132 VAL A C 1
ATOM 1009 O O . VAL A 1 132 ? -10.328 4.581 12.500 1.00 95.06 132 VAL A O 1
ATOM 1012 N N . VAL A 1 133 ? -10.301 2.461 11.790 1.00 94.88 133 VAL A N 1
ATOM 1013 C CA . VAL A 1 133 ? -9.863 1.900 13.076 1.00 94.88 133 VAL A CA 1
ATOM 1014 C C . VAL A 1 133 ? -8.378 1.576 12.943 1.00 94.88 133 VAL A C 1
ATOM 1016 O O . VAL A 1 133 ? -7.973 0.862 12.033 1.00 94.88 133 VAL A O 1
ATOM 1019 N N . ALA A 1 134 ? -7.533 2.121 13.805 1.00 92.56 134 ALA A N 1
ATOM 1020 C CA . ALA A 1 134 ? -6.090 1.918 13.728 1.00 92.56 134 ALA A CA 1
ATOM 1021 C C . ALA A 1 134 ? -5.539 1.419 15.062 1.00 92.56 134 ALA A C 1
ATOM 1023 O O . ALA A 1 134 ? -6.098 1.689 16.124 1.00 92.56 134 ALA A O 1
ATOM 1024 N N . SER A 1 135 ? -4.412 0.713 15.010 1.00 89.44 135 SER A N 1
ATOM 1025 C CA . SER A 1 135 ? -3.640 0.399 16.210 1.00 89.44 135 SER A CA 1
ATOM 1026 C C . SER A 1 135 ? -3.273 1.680 16.963 1.00 89.44 135 SER A C 1
ATOM 1028 O O . SER A 1 135 ? -2.913 2.687 16.363 1.00 89.44 135 SER A O 1
ATOM 1030 N N . GLN A 1 136 ? -3.303 1.654 18.289 1.00 88.00 136 GLN A N 1
ATOM 1031 C CA . GLN A 1 136 ? -2.731 2.726 19.109 1.00 88.00 136 GLN A CA 1
ATOM 1032 C C . GLN A 1 136 ? -1.196 2.778 19.026 1.00 88.00 136 GLN A C 1
ATOM 1034 O O . GLN A 1 136 ? -0.578 3.777 19.389 1.00 88.00 136 GLN A O 1
ATOM 1039 N N . THR A 1 137 ? -0.563 1.711 18.532 1.00 85.62 137 THR A N 1
ATOM 1040 C CA . THR A 1 137 ? 0.883 1.635 18.316 1.00 85.62 137 THR A CA 1
ATOM 1041 C C . THR A 1 137 ? 1.157 1.769 16.819 1.00 85.62 137 THR A C 1
ATOM 1043 O O . THR A 1 137 ? 1.076 0.796 16.067 1.00 85.62 137 THR A O 1
ATOM 1046 N N . LEU A 1 138 ? 1.455 2.991 16.367 1.00 85.38 138 LEU A N 1
ATOM 1047 C CA . LEU A 1 138 ? 1.780 3.289 14.969 1.00 85.38 138 LEU A CA 1
ATOM 1048 C C . LEU A 1 138 ? 3.169 3.914 14.827 1.00 85.38 138 LEU A C 1
ATOM 1050 O O . LEU A 1 138 ? 3.688 4.533 15.756 1.00 85.38 138 LEU A O 1
ATOM 1054 N N . TYR A 1 139 ? 3.738 3.835 13.621 1.00 87.62 139 TYR A N 1
ATOM 1055 C CA . TYR A 1 139 ? 4.869 4.677 13.251 1.00 87.62 139 TYR A CA 1
ATOM 1056 C C . TYR A 1 139 ? 4.473 6.153 13.407 1.00 87.62 139 TYR A C 1
ATOM 1058 O O . TYR A 1 139 ? 3.372 6.547 13.021 1.00 87.62 139 TYR A O 1
ATOM 1066 N N . GLY A 1 140 ? 5.370 6.985 13.947 1.00 89.31 140 GLY A N 1
ATOM 1067 C CA . GLY A 1 140 ? 5.054 8.378 14.288 1.00 89.31 140 GLY A CA 1
ATOM 1068 C C . GLY A 1 140 ? 4.528 9.205 13.108 1.00 89.31 140 GLY A C 1
ATOM 1069 O O . GLY A 1 140 ? 3.608 10.002 13.283 1.00 89.31 140 GLY A O 1
ATOM 1070 N N . GLY A 1 141 ? 5.042 8.973 11.894 1.00 91.00 141 GLY A N 1
ATOM 1071 C CA . GLY A 1 141 ? 4.530 9.621 10.681 1.00 91.00 141 GLY A CA 1
ATOM 1072 C C . GLY A 1 141 ? 3.102 9.193 10.330 1.00 91.00 141 GLY A C 1
ATOM 1073 O O . GLY A 1 141 ? 2.282 10.032 9.966 1.00 91.00 141 GLY A O 1
ATOM 1074 N N . THR A 1 142 ? 2.778 7.912 10.507 1.00 91.88 142 THR A N 1
ATOM 1075 C CA . THR A 1 142 ? 1.429 7.363 10.297 1.00 91.88 142 THR A CA 1
ATOM 1076 C C . THR A 1 142 ? 0.453 7.876 11.351 1.00 91.88 142 THR A C 1
ATOM 1078 O O . THR A 1 142 ? -0.664 8.264 11.023 1.00 91.88 142 THR A O 1
ATOM 1081 N N . HIS A 1 143 ? 0.888 7.964 12.609 1.00 92.69 143 HIS A N 1
ATOM 1082 C CA . HIS A 1 143 ? 0.096 8.578 13.670 1.00 92.69 143 HIS A CA 1
ATOM 1083 C C . HIS A 1 143 ? -0.219 10.044 13.347 1.00 92.69 143 HIS A C 1
ATOM 1085 O O . HIS A 1 143 ? -1.382 10.433 13.345 1.00 92.69 143 HIS A O 1
ATOM 1091 N N . ALA A 1 144 ? 0.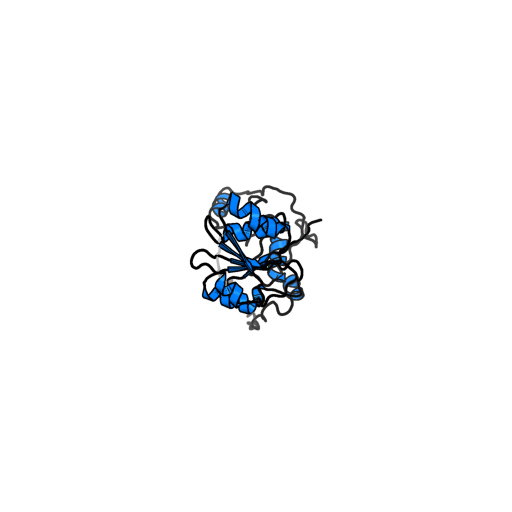791 10.842 12.981 1.00 94.19 144 ALA A N 1
ATOM 1092 C CA . ALA A 1 144 ? 0.599 12.244 12.606 1.00 94.19 144 ALA A CA 1
ATOM 1093 C C . ALA A 1 144 ? -0.317 12.421 11.378 1.00 94.19 144 ALA A C 1
ATOM 1095 O O . ALA A 1 144 ? -1.083 13.387 11.304 1.00 94.19 144 ALA A O 1
ATOM 1096 N N . LEU A 1 145 ? -0.267 11.483 10.425 1.00 94.38 145 LEU A N 1
ATOM 1097 C CA . LEU A 1 145 ? -1.164 11.454 9.272 1.00 94.38 145 LEU A CA 1
ATOM 1098 C C . LEU A 1 145 ? -2.633 11.321 9.718 1.00 94.38 145 LEU A C 1
ATOM 1100 O O . LEU A 1 145 ? -3.466 12.120 9.285 1.00 94.38 145 LEU A O 1
ATOM 1104 N N . PHE A 1 146 ? -2.933 10.382 10.621 1.00 95.31 146 PHE A N 1
ATOM 1105 C CA . PHE A 1 146 ? -4.283 10.157 11.150 1.00 95.31 146 PHE A CA 1
ATOM 1106 C C . PHE A 1 146 ? -4.769 11.245 12.116 1.00 95.31 146 PHE A C 1
ATOM 1108 O O . PHE A 1 146 ? -5.950 11.578 12.102 1.00 95.31 146 PHE A O 1
ATOM 1115 N N . THR A 1 147 ? -3.898 11.823 12.949 1.00 96.44 147 THR A N 1
ATOM 1116 C CA . THR A 1 147 ? -4.323 12.797 13.972 1.00 96.44 147 THR A CA 1
ATOM 1117 C C . THR A 1 147 ? -4.379 14.237 13.480 1.00 96.44 147 THR A C 1
ATOM 1119 O O . THR A 1 147 ? -5.118 15.042 14.044 1.00 96.44 147 THR A O 1
ATOM 1122 N N . HIS A 1 148 ? -3.604 14.593 12.452 1.00 95.88 148 HIS A N 1
ATOM 1123 C CA . HIS A 1 148 ? -3.482 15.987 12.015 1.00 95.88 148 HIS A CA 1
ATOM 1124 C C . HIS A 1 148 ? -3.854 16.189 10.552 1.00 95.88 148 HIS A C 1
ATOM 1126 O O . HIS A 1 148 ? -4.638 17.084 10.232 1.00 95.88 148 HIS A O 1
ATOM 1132 N N . PHE A 1 149 ? -3.288 15.390 9.646 1.00 96.31 149 PHE A N 1
ATOM 1133 C CA . PHE A 1 149 ? -3.449 15.643 8.218 1.00 96.31 149 PHE A CA 1
ATOM 1134 C C . PHE A 1 149 ? -4.837 15.241 7.717 1.00 96.31 149 PHE A C 1
ATOM 1136 O O . PHE A 1 149 ? -5.544 16.085 7.172 1.00 96.31 149 PHE A O 1
ATOM 1143 N N . PHE A 1 150 ? -5.245 13.989 7.924 1.00 96.38 150 PHE A N 1
ATOM 1144 C CA . PHE A 1 150 ? -6.515 13.472 7.415 1.00 96.38 150 PHE A CA 1
ATOM 1145 C C . PHE A 1 150 ? -7.763 14.158 7.980 1.00 96.38 150 PHE A C 1
ATOM 1147 O O . PHE A 1 150 ? -8.629 14.512 7.173 1.00 96.38 150 PHE A O 1
ATOM 1154 N N . PRO A 1 151 ? -7.849 14.456 9.290 1.00 97.06 151 PRO A N 1
ATOM 1155 C CA . PRO A 1 151 ? -8.935 15.257 9.842 1.00 97.06 151 PRO A CA 1
ATOM 1156 C C . PRO A 1 151 ? -9.090 16.602 9.135 1.00 97.06 151 PRO A C 1
ATOM 1158 O O . PRO A 1 151 ? -10.187 16.992 8.748 1.00 97.06 151 PRO A O 1
ATOM 1161 N N . ARG A 1 152 ? -7.971 17.301 8.918 1.00 96.88 152 ARG A N 1
ATOM 1162 C CA . ARG A 1 152 ? -7.958 18.659 8.369 1.00 96.88 152 ARG A CA 1
ATOM 1163 C C . ARG A 1 152 ? -8.170 18.694 6.857 1.00 96.88 152 ARG A C 1
ATOM 1165 O O . ARG A 1 152 ? -8.862 19.574 6.361 1.00 96.88 152 ARG A O 1
ATOM 1172 N N . ALA A 1 153 ? -7.502 17.808 6.122 1.00 95.81 153 ALA A N 1
ATOM 1173 C CA . ALA A 1 153 ? -7.454 17.841 4.662 1.00 95.81 153 ALA A CA 1
ATOM 1174 C C . ALA A 1 153 ? -8.621 17.088 4.017 1.00 95.81 153 ALA A C 1
ATOM 1176 O O . ALA A 1 153 ? -9.071 17.471 2.940 1.00 95.81 153 ALA A O 1
ATOM 1177 N N . CYS A 1 154 ? -9.094 16.023 4.666 1.00 94.12 154 CYS A N 1
ATOM 1178 C CA . CYS A 1 154 ? -10.053 15.094 4.083 1.00 94.12 154 CYS A CA 1
ATOM 1179 C C . CYS A 1 154 ? -11.254 14.821 4.991 1.00 94.12 154 CYS A C 1
ATOM 1181 O O . CYS A 1 154 ? -12.125 14.083 4.568 1.00 94.12 154 CYS A O 1
ATOM 1183 N N . ASN A 1 155 ? -11.329 15.364 6.214 1.00 96.12 155 ASN A N 1
ATOM 1184 C CA . ASN A 1 155 ? -12.379 15.028 7.185 1.00 96.12 155 ASN A CA 1
ATOM 1185 C C . ASN A 1 155 ? -12.516 13.507 7.431 1.00 96.12 155 ASN A C 1
ATOM 1187 O O . ASN A 1 155 ? -13.614 12.994 7.644 1.00 96.12 155 ASN A O 1
ATOM 1191 N N . ILE A 1 156 ? -11.399 12.776 7.362 1.00 96.00 156 ILE A N 1
ATOM 1192 C CA . ILE A 1 156 ? -11.342 11.349 7.698 1.00 96.00 156 ILE A CA 1
ATOM 1193 C C . ILE A 1 156 ? -10.949 11.232 9.165 1.00 96.00 156 ILE A C 1
ATOM 1195 O O . ILE A 1 156 ? -9.957 11.824 9.598 1.00 96.00 156 ILE A O 1
ATOM 1199 N N . MET A 1 157 ? -11.734 10.471 9.923 1.00 96.50 157 MET A N 1
ATOM 1200 C CA . MET A 1 157 ? -11.550 10.297 11.363 1.00 96.50 157 MET A CA 1
ATOM 1201 C C . MET A 1 157 ? -10.921 8.955 11.697 1.00 96.50 157 MET A C 1
ATOM 1203 O O . MET A 1 157 ? -11.000 8.013 10.916 1.00 96.50 157 MET A O 1
ATOM 1207 N N . THR A 1 158 ? -10.262 8.861 12.849 1.00 95.88 158 THR A N 1
ATOM 1208 C CA . THR A 1 158 ? -9.588 7.628 13.267 1.00 95.88 158 THR A CA 1
ATOM 1209 C C . THR A 1 158 ? -9.873 7.321 14.728 1.00 95.88 158 THR A C 1
ATOM 1211 O O . THR A 1 158 ? -9.724 8.199 15.577 1.00 95.88 158 THR A O 1
ATOM 1214 N N . SER A 1 159 ? -10.248 6.075 15.011 1.00 96.19 159 SER A N 1
ATOM 1215 C CA . SER A 1 159 ? -10.280 5.518 16.365 1.00 96.19 159 SER A CA 1
ATOM 1216 C C . SER A 1 159 ? -9.035 4.669 16.585 1.00 96.19 159 SER A C 1
ATOM 1218 O O . SER A 1 159 ? -8.772 3.749 15.812 1.00 96.19 159 SER A O 1
ATOM 1220 N N . PHE A 1 160 ? -8.277 4.976 17.635 1.00 94.12 160 PHE A N 1
ATOM 1221 C CA . PHE A 1 160 ? -7.079 4.228 18.012 1.00 94.12 160 PHE A CA 1
ATOM 1222 C C . PHE A 1 160 ? -7.424 3.202 19.090 1.00 94.12 160 PHE A C 1
ATOM 1224 O O . PHE A 1 160 ? -7.993 3.568 20.117 1.00 94.12 160 PHE A O 1
ATOM 1231 N N . VAL A 1 161 ? -7.087 1.933 18.860 1.00 92.88 161 VAL A N 1
ATOM 1232 C CA . VAL A 1 161 ? -7.415 0.814 19.762 1.00 92.88 161 VAL A CA 1
ATOM 1233 C C . VAL A 1 161 ? -6.233 -0.139 19.942 1.00 92.88 161 VAL A C 1
ATOM 1235 O O . VAL A 1 161 ? -5.303 -0.161 19.131 1.00 92.88 161 VAL A O 1
ATOM 1238 N N . ASP A 1 162 ? -6.259 -0.955 20.996 1.00 90.25 162 ASP A N 1
ATOM 1239 C CA . ASP A 1 162 ? -5.376 -2.119 21.090 1.00 90.25 162 ASP A CA 1
ATOM 1240 C C . ASP A 1 162 ? -5.927 -3.236 20.200 1.00 90.25 162 ASP A C 1
ATOM 1242 O O . ASP A 1 162 ? -6.964 -3.821 20.496 1.00 90.25 162 ASP A O 1
ATOM 1246 N N . LEU A 1 163 ? -5.231 -3.554 19.109 1.00 86.25 163 LEU A N 1
ATOM 1247 C CA . LEU A 1 163 ? -5.699 -4.564 18.157 1.00 86.25 163 LEU A CA 1
ATOM 1248 C C . LEU A 1 163 ? -5.735 -5.991 18.721 1.00 86.25 163 LEU A C 1
ATOM 1250 O O . LEU A 1 163 ? -6.302 -6.864 18.075 1.00 86.25 163 LEU A O 1
ATOM 1254 N N . ARG A 1 164 ? -5.146 -6.242 19.898 1.00 85.44 164 ARG A N 1
ATOM 1255 C CA . ARG A 1 164 ? -5.233 -7.540 20.591 1.00 85.44 164 ARG A CA 1
ATOM 1256 C C . ARG A 1 164 ? -6.550 -7.709 21.345 1.00 85.44 164 ARG A C 1
ATOM 1258 O O . ARG A 1 164 ? -6.933 -8.829 21.666 1.00 85.44 164 ARG A O 1
ATOM 1265 N N . ASP A 1 165 ? -7.223 -6.603 21.651 1.00 90.94 165 ASP A N 1
ATOM 1266 C CA . ASP A 1 165 ? -8.551 -6.604 22.248 1.00 90.94 165 ASP A CA 1
ATOM 1267 C C . ASP A 1 165 ? -9.587 -6.480 21.128 1.00 90.94 165 ASP A C 1
ATOM 1269 O O . ASP A 1 165 ? -10.012 -5.394 20.724 1.00 90.94 165 ASP A O 1
ATOM 1273 N N . HIS A 1 166 ? -9.986 -7.632 20.599 1.00 91.19 166 HIS A N 1
ATOM 1274 C CA . HIS A 1 166 ? -10.925 -7.715 19.487 1.00 91.19 166 HIS A CA 1
ATOM 1275 C C . HIS A 1 166 ? -12.303 -7.120 19.804 1.00 91.19 166 HIS A C 1
ATOM 1277 O O . HIS A 1 166 ? -13.017 -6.720 18.882 1.00 91.19 166 HIS A O 1
ATOM 1283 N N . ASP A 1 167 ? -12.686 -7.018 21.076 1.00 93.25 167 ASP A N 1
ATOM 1284 C CA . ASP A 1 167 ? -1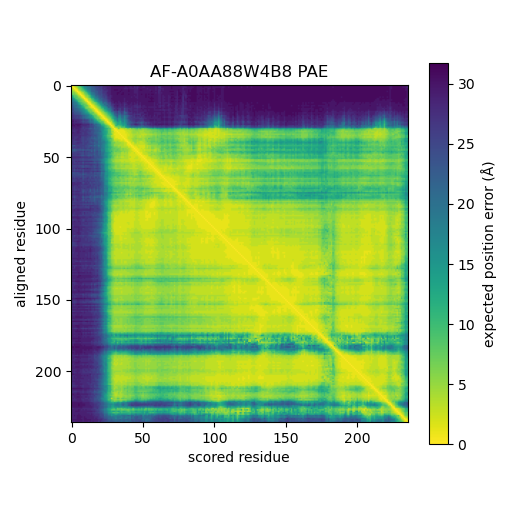3.948 -6.390 21.455 1.00 93.25 167 ASP A CA 1
ATOM 1285 C C . ASP A 1 167 ? -13.848 -4.867 21.355 1.00 93.25 167 ASP A C 1
ATOM 1287 O O . ASP A 1 167 ? -14.772 -4.230 20.840 1.00 93.25 167 ASP A O 1
ATOM 1291 N N . THR A 1 168 ? -12.696 -4.279 21.702 1.00 92.19 168 THR A N 1
ATOM 1292 C CA . THR A 1 168 ? -12.447 -2.851 21.432 1.00 92.19 168 THR A CA 1
ATOM 1293 C C . THR A 1 168 ? -12.408 -2.544 19.938 1.00 92.19 168 THR A C 1
ATOM 1295 O O . THR A 1 168 ? -12.958 -1.527 19.513 1.00 92.19 168 THR A O 1
ATOM 1298 N N . VAL A 1 169 ? -11.849 -3.444 19.119 1.00 91.38 169 VAL A N 1
ATOM 1299 C CA . VAL A 1 169 ? -11.870 -3.312 17.653 1.00 91.38 169 VAL A CA 1
ATOM 1300 C C . VAL A 1 169 ? -13.310 -3.300 17.145 1.00 91.38 169 VAL A C 1
ATOM 1302 O O . VAL A 1 169 ? -13.700 -2.371 16.438 1.00 91.38 169 VAL A O 1
ATOM 1305 N N . LYS A 1 170 ? -14.134 -4.279 17.542 1.00 91.69 170 LYS A N 1
ATOM 1306 C CA . LYS A 1 170 ? -15.551 -4.352 17.143 1.00 91.69 170 LYS A CA 1
ATOM 1307 C C . LYS A 1 170 ? -16.334 -3.112 17.572 1.00 91.69 170 LYS A C 1
ATOM 1309 O O . LYS A 1 170 ? -17.139 -2.615 16.784 1.00 91.69 170 LYS A O 1
ATOM 1314 N N . ALA A 1 171 ? -16.094 -2.618 18.789 1.00 94.00 171 ALA A N 1
ATOM 1315 C CA . ALA A 1 171 ? -16.758 -1.440 19.341 1.00 94.00 171 ALA A CA 1
ATOM 1316 C C . ALA A 1 171 ? -16.354 -0.135 18.633 1.00 94.00 171 ALA A C 1
ATOM 1318 O O . ALA A 1 171 ? -17.171 0.775 18.513 1.00 94.00 171 ALA A O 1
ATOM 1319 N N . ALA A 1 172 ? -15.117 -0.046 18.137 1.00 92.88 172 ALA A N 1
ATOM 1320 C CA . ALA A 1 172 ? -14.623 1.119 17.406 1.00 92.88 172 ALA A CA 1
ATOM 1321 C C . ALA A 1 172 ? -15.113 1.189 15.950 1.00 92.88 172 ALA A C 1
ATOM 1323 O O . ALA A 1 172 ? -14.997 2.236 15.309 1.00 92.88 172 ALA A O 1
ATOM 1324 N N . ILE A 1 173 ? -15.667 0.101 15.404 1.00 92.19 173 ILE A N 1
ATOM 1325 C CA . ILE A 1 173 ? -16.226 0.106 14.051 1.00 92.19 173 ILE A CA 1
ATOM 1326 C C . ILE A 1 173 ? -17.543 0.885 14.038 1.00 92.19 173 ILE A C 1
ATOM 1328 O O . ILE A 1 173 ? -18.581 0.417 14.502 1.00 92.19 173 ILE A O 1
ATOM 1332 N N . VAL A 1 174 ? -17.503 2.061 13.415 1.00 88.75 174 VAL A N 1
ATOM 1333 C CA . VAL A 1 174 ? -18.680 2.873 13.100 1.00 88.75 174 VAL A CA 1
ATOM 1334 C C . VAL A 1 174 ? -19.300 2.372 11.797 1.00 88.75 174 VAL A C 1
ATOM 1336 O O . VAL A 1 174 ? -18.686 2.506 10.733 1.00 88.75 174 VAL A O 1
ATOM 1339 N N . GLU A 1 175 ? -20.500 1.799 11.883 1.00 82.06 175 GLU A N 1
ATOM 1340 C CA . GLU A 1 175 ? -21.215 1.198 10.751 1.00 82.06 175 GLU A CA 1
ATOM 1341 C C . GLU A 1 175 ? -21.439 2.209 9.613 1.00 82.06 175 GLU A C 1
ATOM 1343 O O . GLU A 1 175 ? -21.741 3.381 9.849 1.00 82.06 175 GLU A O 1
ATOM 1348 N N . GLY A 1 176 ? -21.223 1.779 8.367 1.00 72.56 176 GLY A N 1
ATOM 1349 C CA . GLY A 1 176 ? -21.324 2.626 7.169 1.00 72.56 176 GLY A CA 1
ATOM 1350 C C . GLY A 1 176 ? -20.200 3.658 6.964 1.00 72.56 176 GLY A C 1
ATOM 1351 O O . GLY A 1 176 ? -19.965 4.061 5.822 1.00 72.56 176 GLY A O 1
ATOM 1352 N N . ARG A 1 177 ? -19.469 4.051 8.019 1.00 69.88 177 ARG A N 1
ATOM 1353 C CA . ARG A 1 177 ? -18.375 5.045 7.955 1.00 69.88 177 ARG A CA 1
ATOM 1354 C C . ARG A 1 177 ? -16.985 4.431 7.986 1.00 69.88 177 ARG A C 1
ATOM 1356 O O . ARG A 1 177 ? -16.074 4.975 7.374 1.00 69.88 177 ARG A O 1
ATOM 1363 N N . THR A 1 178 ? -16.797 3.334 8.713 1.00 71.50 178 THR A N 1
ATOM 1364 C CA . THR A 1 178 ? -15.482 2.686 8.779 1.00 71.50 178 THR A CA 1
ATOM 1365 C C . THR A 1 178 ? -15.166 2.050 7.433 1.00 71.50 178 THR A C 1
ATOM 1367 O O . THR A 1 178 ? -16.052 1.443 6.837 1.00 71.50 178 THR A O 1
ATOM 1370 N N . LYS A 1 179 ? -13.931 2.202 6.944 1.00 74.06 179 LYS A N 1
ATOM 1371 C CA . LYS A 1 179 ? -13.479 1.593 5.677 1.00 74.06 179 LYS A CA 1
ATOM 1372 C C . LYS A 1 179 ? -12.250 0.700 5.826 1.00 74.06 179 LYS A C 1
ATOM 1374 O O . LYS A 1 179 ? -12.056 -0.182 4.990 1.00 74.06 179 LYS A O 1
ATOM 1379 N N . ALA A 1 180 ? -11.450 0.887 6.882 1.00 54.41 180 ALA A N 1
ATOM 1380 C CA . ALA A 1 180 ? -10.239 0.100 7.087 1.00 54.41 180 ALA A CA 1
ATOM 1381 C C . ALA A 1 180 ? -9.865 -0.154 8.555 1.00 54.41 180 ALA A C 1
ATOM 1383 O O . ALA A 1 180 ? -10.176 0.662 9.429 1.00 54.41 180 ALA A O 1
ATOM 1384 N N . VAL A 1 181 ? -9.142 -1.259 8.780 1.00 62.66 181 VAL A N 1
ATOM 1385 C CA . VAL A 1 181 ? -8.403 -1.566 10.020 1.00 62.66 181 VAL A CA 1
ATOM 1386 C C . VAL A 1 181 ? -6.896 -1.544 9.730 1.00 62.66 181 VAL A C 1
ATOM 1388 O O . VAL A 1 181 ? -6.475 -2.220 8.795 1.00 62.66 181 VAL A O 1
ATOM 1391 N N . SER A 1 182 ? -6.082 -0.786 10.484 1.00 65.62 182 SER A N 1
ATOM 1392 C CA . SER A 1 182 ? -4.638 -0.613 10.201 1.00 65.62 182 SER A CA 1
ATOM 1393 C C . SER A 1 182 ? -3.689 -1.021 11.340 1.00 65.62 182 SER A C 1
ATOM 1395 O O . SER A 1 182 ? -3.836 -0.535 12.463 1.00 65.62 182 SER A O 1
ATOM 1397 N N . ASN A 1 183 ? -2.667 -1.843 11.036 1.00 62.34 183 ASN A N 1
ATOM 1398 C CA . ASN A 1 183 ? -1.562 -2.197 11.950 1.00 62.34 183 ASN A CA 1
ATOM 1399 C C . ASN A 1 183 ? -0.169 -1.951 11.323 1.00 62.34 183 ASN A C 1
ATOM 1401 O O . ASN A 1 183 ? 0.216 -2.708 10.432 1.00 62.34 183 ASN A O 1
ATOM 1405 N N . PRO A 1 184 ? 0.599 -0.942 11.771 1.00 54.72 184 PRO A N 1
ATOM 1406 C CA . PRO A 1 184 ? 1.919 -0.634 11.235 1.00 54.72 184 PRO A CA 1
ATOM 1407 C C . PRO A 1 184 ? 3.108 -0.771 12.199 1.00 54.72 184 PRO A C 1
ATOM 1409 O O . PRO A 1 184 ? 4.186 -0.286 11.863 1.00 54.72 184 PRO A O 1
ATOM 1412 N N . THR A 1 185 ? 2.986 -1.374 13.393 1.00 56.06 185 THR A N 1
ATOM 1413 C CA . THR A 1 185 ? 4.173 -1.587 14.262 1.00 56.06 185 THR A CA 1
ATOM 1414 C C . THR A 1 185 ? 4.159 -2.890 15.073 1.00 56.06 185 THR A C 1
ATOM 1416 O O . THR A 1 185 ? 3.237 -3.687 14.967 1.00 56.06 185 THR A O 1
ATOM 1419 N N . LEU A 1 186 ? 5.221 -3.082 15.878 1.00 55.31 186 LEU A N 1
ATOM 1420 C CA . LEU A 1 186 ? 5.682 -4.265 16.631 1.00 55.31 186 LEU A CA 1
ATOM 1421 C C . LEU A 1 186 ? 4.656 -4.990 17.525 1.00 55.31 186 LEU A C 1
ATOM 1423 O O . LEU A 1 186 ? 4.996 -6.011 18.125 1.00 55.31 186 LEU A O 1
ATOM 1427 N N . THR A 1 187 ? 3.428 -4.491 17.646 1.00 66.00 187 THR A N 1
ATOM 1428 C CA . THR A 1 187 ? 2.358 -5.250 18.291 1.00 66.00 187 THR A CA 1
ATOM 1429 C C . THR A 1 187 ? 1.940 -6.376 17.354 1.00 66.00 187 THR A C 1
ATOM 1431 O O . THR A 1 187 ? 1.344 -6.140 16.301 1.00 66.00 187 THR A O 1
ATOM 1434 N N . VAL A 1 188 ? 2.255 -7.613 17.747 1.00 71.62 188 VAL A N 1
ATOM 1435 C CA . VAL A 1 188 ? 1.793 -8.814 17.047 1.00 71.62 188 VAL A CA 1
ATOM 1436 C C . VAL A 1 188 ? 0.276 -8.880 17.199 1.00 71.62 188 VAL A C 1
ATOM 1438 O O . VAL A 1 188 ? -0.234 -9.154 18.285 1.00 71.62 188 VAL A O 1
ATOM 1441 N N . ALA A 1 189 ? -0.429 -8.552 16.121 1.00 78.00 189 ALA A N 1
ATOM 1442 C CA . ALA A 1 189 ? -1.877 -8.633 16.051 1.00 78.00 189 ALA A CA 1
ATOM 1443 C C . ALA A 1 189 ? -2.300 -9.968 15.431 1.00 78.00 189 ALA A C 1
ATOM 1445 O O . ALA A 1 189 ? -1.602 -10.507 14.569 1.00 78.00 189 ALA A O 1
ATOM 1446 N N . ASP A 1 190 ? -3.458 -10.471 15.846 1.00 85.94 190 ASP A N 1
ATOM 1447 C CA . ASP A 1 190 ? -4.091 -11.642 15.245 1.00 85.94 190 ASP A CA 1
ATOM 1448 C C . ASP A 1 190 ? -4.711 -11.241 13.897 1.00 85.94 190 ASP A C 1
ATOM 1450 O O . ASP A 1 190 ? -5.876 -10.858 13.799 1.00 85.94 190 ASP A O 1
ATOM 1454 N N . VAL A 1 191 ? -3.881 -11.220 12.849 1.00 84.00 191 VAL A N 1
ATOM 1455 C CA . VAL A 1 191 ? -4.302 -10.828 11.495 1.00 84.00 191 VAL A CA 1
ATOM 1456 C C . VAL A 1 191 ? -5.488 -11.664 10.990 1.00 84.00 191 VAL A C 1
ATOM 1458 O O . VAL A 1 191 ? -6.409 -11.038 10.460 1.00 84.00 191 VAL A O 1
ATOM 1461 N N . PRO A 1 192 ? -5.524 -13.006 11.147 1.00 87.31 192 PRO A N 1
ATOM 1462 C CA . PRO A 1 192 ? -6.694 -13.800 10.771 1.00 87.31 192 PRO A CA 1
ATOM 1463 C C . PRO A 1 192 ? -7.992 -13.311 11.423 1.00 87.31 192 PRO A C 1
ATOM 1465 O O . PRO A 1 192 ? -8.964 -13.024 10.723 1.00 87.31 192 PRO A O 1
ATOM 1468 N N . GLU A 1 193 ? -8.008 -13.137 12.747 1.00 88.56 193 GLU A N 1
ATOM 1469 C CA . GLU A 1 193 ? -9.223 -12.720 13.457 1.00 88.56 193 GLU A CA 1
ATOM 1470 C C . GLU A 1 193 ? -9.617 -11.271 13.129 1.00 88.56 193 GLU A C 1
ATOM 1472 O O . GLU A 1 193 ? -10.801 -10.966 12.969 1.00 88.56 193 GLU A O 1
ATOM 1477 N N . LEU A 1 194 ? -8.644 -10.375 12.932 1.00 88.12 194 LEU A N 1
ATOM 1478 C CA . LEU A 1 194 ? -8.908 -9.018 12.442 1.00 88.12 194 LEU A CA 1
ATOM 1479 C C . LEU A 1 194 ? -9.512 -9.014 11.034 1.00 88.12 194 LEU A C 1
ATOM 1481 O O . LEU A 1 194 ? -10.416 -8.220 10.773 1.00 88.12 194 LEU A O 1
ATOM 1485 N N . CYS A 1 195 ? -9.034 -9.885 10.139 1.00 87.88 195 CYS A N 1
ATOM 1486 C CA . CYS A 1 195 ? -9.617 -10.057 8.809 1.00 87.88 195 CYS A CA 1
ATOM 1487 C C . CYS A 1 195 ? -11.057 -10.535 8.920 1.00 87.88 195 CYS A C 1
ATOM 1489 O O . CYS A 1 195 ? -11.933 -9.886 8.359 1.00 87.88 195 CYS A O 1
ATOM 1491 N N . ARG A 1 196 ? -11.322 -11.563 9.730 1.00 89.25 196 ARG A N 1
ATOM 1492 C CA . ARG A 1 196 ? -12.677 -12.071 9.967 1.00 89.25 196 ARG A CA 1
ATOM 1493 C C . ARG A 1 196 ? -13.625 -10.963 10.445 1.00 89.25 196 ARG A C 1
ATOM 1495 O O . ARG A 1 196 ? -14.657 -10.719 9.828 1.00 89.25 196 ARG A O 1
ATOM 1502 N N . ILE A 1 197 ? -13.241 -10.217 11.488 1.00 89.94 197 ILE A N 1
ATOM 1503 C CA . ILE A 1 197 ? -14.037 -9.103 12.042 1.00 89.94 197 ILE A CA 1
ATOM 1504 C C . ILE A 1 197 ? -14.284 -8.001 11.002 1.00 89.94 197 ILE A C 1
ATOM 1506 O O . ILE A 1 197 ? -15.384 -7.447 10.927 1.00 89.94 197 ILE A O 1
ATOM 1510 N N . ALA A 1 198 ? -13.258 -7.640 10.231 1.00 88.06 198 ALA A N 1
ATOM 1511 C CA . ALA A 1 198 ? -13.343 -6.589 9.226 1.00 88.06 198 ALA A CA 1
ATOM 1512 C C . ALA A 1 198 ? -14.210 -7.017 8.032 1.00 88.06 198 ALA A C 1
ATOM 1514 O O . ALA A 1 198 ? -15.084 -6.264 7.598 1.00 88.06 198 ALA A O 1
ATOM 1515 N N . HIS A 1 199 ? -13.992 -8.224 7.514 1.00 89.38 199 HIS A N 1
ATOM 1516 C CA . HIS A 1 199 ? -14.665 -8.761 6.333 1.00 89.38 199 HIS A CA 1
ATOM 1517 C C . HIS A 1 199 ? -16.140 -9.068 6.604 1.00 89.38 199 HIS A C 1
ATOM 1519 O O . HIS A 1 199 ? -16.958 -8.767 5.735 1.00 89.38 199 HIS A O 1
ATOM 1525 N N . ASP A 1 200 ? -16.498 -9.507 7.821 1.00 89.31 200 ASP A N 1
ATOM 1526 C CA . ASP A 1 200 ? -17.895 -9.634 8.287 1.00 89.31 200 ASP A CA 1
ATOM 1527 C C . ASP A 1 200 ? -18.684 -8.319 8.113 1.00 89.31 200 ASP A C 1
ATOM 1529 O O . ASP A 1 200 ? -19.905 -8.320 7.949 1.00 89.31 200 ASP A O 1
ATOM 1533 N N . LYS A 1 201 ? -17.982 -7.179 8.121 1.00 88.88 201 LYS A N 1
ATOM 1534 C CA . LYS A 1 201 ? -18.538 -5.830 7.938 1.00 88.88 201 LYS A CA 1
ATOM 1535 C C . LYS A 1 201 ? -18.180 -5.193 6.592 1.00 88.88 201 LYS A C 1
ATOM 1537 O O . LYS A 1 201 ? -18.379 -3.998 6.387 1.00 88.88 201 LYS A O 1
ATOM 1542 N N . GLY A 1 202 ? -17.623 -5.971 5.666 1.00 87.94 202 GLY A N 1
ATOM 1543 C CA . GLY A 1 202 ? -17.222 -5.508 4.341 1.00 87.94 202 GLY A CA 1
ATOM 1544 C C . GLY A 1 202 ? -16.043 -4.525 4.327 1.00 87.94 202 GLY A C 1
ATOM 1545 O O . GLY A 1 202 ? -15.856 -3.837 3.323 1.00 87.94 202 GLY A O 1
ATOM 1546 N N . LEU A 1 203 ? -15.250 -4.456 5.396 1.00 89.50 203 LEU A N 1
ATOM 1547 C CA . LEU A 1 203 ? -14.095 -3.565 5.531 1.00 89.50 203 LEU A CA 1
ATOM 1548 C C . LEU A 1 203 ? -12.825 -4.183 4.933 1.00 89.50 203 LEU A C 1
ATOM 1550 O O . LEU A 1 203 ? -12.718 -5.400 4.800 1.00 89.50 203 LEU A O 1
ATOM 1554 N N . THR A 1 204 ? -11.840 -3.342 4.615 1.00 89.81 204 THR A N 1
ATOM 1555 C CA . THR A 1 204 ? -10.512 -3.787 4.161 1.00 89.81 204 THR A CA 1
ATOM 1556 C C . THR A 1 204 ? -9.513 -3.757 5.315 1.00 89.81 204 THR A C 1
ATOM 1558 O O . THR A 1 204 ? -9.447 -2.780 6.060 1.00 89.81 204 THR A O 1
ATOM 1561 N N . VAL A 1 205 ? -8.685 -4.790 5.462 1.00 89.06 205 VAL A N 1
ATOM 1562 C CA . VAL A 1 205 ? -7.569 -4.764 6.421 1.00 89.06 205 VAL A CA 1
ATOM 1563 C C . VAL A 1 205 ? -6.316 -4.257 5.717 1.00 89.06 205 VAL A C 1
ATOM 1565 O O . VAL A 1 205 ? -5.966 -4.725 4.636 1.00 89.06 205 VAL A O 1
ATOM 1568 N N . VAL A 1 206 ? -5.636 -3.286 6.321 1.00 90.19 206 VAL A N 1
ATOM 1569 C CA . VAL A 1 206 ? -4.387 -2.715 5.811 1.00 90.19 206 VAL A CA 1
ATOM 1570 C C . VAL A 1 206 ? -3.266 -3.034 6.792 1.00 90.19 206 VAL A C 1
ATOM 1572 O O . VAL A 1 206 ? -3.264 -2.559 7.928 1.00 90.19 206 VAL A O 1
ATOM 1575 N N . VAL A 1 207 ? -2.286 -3.815 6.354 1.00 87.25 207 VAL A N 1
ATOM 1576 C CA . VAL A 1 207 ? -1.144 -4.208 7.185 1.00 87.25 207 VAL A CA 1
ATOM 1577 C C . VAL A 1 207 ? 0.116 -3.563 6.633 1.00 87.25 2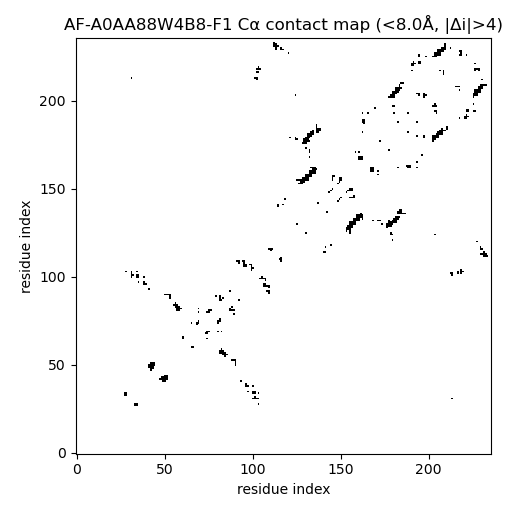07 VAL A C 1
ATOM 1579 O O . VAL A 1 207 ? 0.474 -3.768 5.476 1.00 87.25 207 VAL A O 1
ATOM 1582 N N . ASP A 1 208 ? 0.809 -2.785 7.458 1.00 87.38 208 ASP A N 1
ATOM 1583 C CA . ASP A 1 208 ? 2.163 -2.340 7.138 1.00 87.38 208 ASP A CA 1
ATOM 1584 C C . ASP A 1 208 ? 3.135 -3.375 7.705 1.00 87.38 208 ASP A C 1
ATOM 1586 O O . ASP A 1 208 ? 3.319 -3.517 8.914 1.00 87.38 208 ASP A O 1
ATOM 1590 N N . ASN A 1 209 ? 3.700 -4.153 6.783 1.00 84.88 209 ASN A N 1
ATOM 1591 C CA . ASN A 1 209 ? 4.531 -5.317 7.058 1.00 84.88 209 ASN A CA 1
ATOM 1592 C C . ASN A 1 209 ? 6.027 -4.993 6.925 1.00 84.88 209 ASN A C 1
ATOM 1594 O O . ASN A 1 209 ? 6.858 -5.867 6.689 1.00 84.88 209 ASN A O 1
ATOM 1598 N N . THR A 1 210 ? 6.399 -3.722 7.090 1.00 83.69 210 THR A N 1
ATOM 1599 C CA . THR A 1 210 ? 7.785 -3.252 6.964 1.00 83.69 210 THR A CA 1
ATOM 1600 C C . THR A 1 210 ? 8.782 -4.022 7.836 1.00 83.69 210 THR A C 1
ATOM 1602 O O . THR A 1 210 ? 9.935 -4.194 7.442 1.00 83.69 210 THR A O 1
ATOM 1605 N N . PHE A 1 211 ? 8.374 -4.460 9.031 1.00 80.50 211 PHE A N 1
ATOM 1606 C CA . PHE A 1 211 ? 9.272 -5.087 10.008 1.00 80.50 211 PHE A CA 1
ATOM 1607 C C . PHE A 1 211 ? 9.452 -6.598 9.837 1.00 80.50 211 PHE A C 1
ATOM 1609 O O . PHE A 1 211 ? 10.418 -7.137 10.373 1.00 80.50 211 PHE A O 1
ATOM 1616 N N . ALA A 1 212 ? 8.551 -7.277 9.125 1.00 78.88 212 ALA A N 1
ATOM 1617 C CA . ALA A 1 212 ? 8.577 -8.731 8.980 1.00 78.88 212 ALA A CA 1
ATOM 1618 C C . ALA A 1 212 ? 8.429 -9.232 7.525 1.00 78.88 212 ALA A C 1
ATOM 1620 O O . ALA A 1 212 ? 7.827 -10.295 7.332 1.00 78.88 212 ALA A O 1
ATOM 1621 N N . PRO A 1 213 ? 8.990 -8.543 6.499 1.00 73.50 213 PRO A N 1
ATOM 1622 C CA . PRO A 1 213 ? 8.989 -9.090 5.144 1.00 73.50 213 PRO A CA 1
ATOM 1623 C C . PRO A 1 213 ? 9.667 -10.463 5.150 1.00 73.50 213 PRO A C 1
ATOM 1625 O O . PRO A 1 213 ? 10.582 -10.695 5.945 1.00 73.50 213 PRO A O 1
ATOM 1628 N N . MET A 1 214 ? 9.232 -11.369 4.271 1.00 71.56 214 MET A N 1
ATOM 1629 C CA . MET A 1 214 ? 9.709 -12.764 4.158 1.00 71.56 214 MET A CA 1
ATOM 1630 C C . MET A 1 214 ? 9.382 -13.699 5.328 1.00 71.56 214 MET A C 1
ATOM 1632 O O . MET A 1 214 ? 9.342 -14.910 5.129 1.00 71.56 214 MET A O 1
ATOM 1636 N N . VAL A 1 215 ? 9.169 -13.174 6.535 1.00 76.62 215 VAL A N 1
ATOM 1637 C CA . VAL A 1 215 ? 8.827 -13.972 7.725 1.00 76.62 215 VAL A CA 1
ATOM 1638 C C . VAL A 1 215 ? 7.317 -14.157 7.834 1.00 76.62 215 VAL A C 1
ATOM 1640 O O . VAL A 1 215 ? 6.844 -15.220 8.228 1.00 76.62 215 VAL A O 1
ATOM 1643 N N . LEU A 1 216 ? 6.562 -13.121 7.475 1.00 76.56 216 LEU A N 1
ATOM 1644 C CA . LEU A 1 216 ? 5.110 -13.095 7.530 1.00 76.56 216 LEU A CA 1
ATOM 1645 C C . LEU A 1 216 ? 4.579 -12.515 6.221 1.00 76.56 216 LEU A C 1
ATOM 1647 O O . LEU A 1 216 ? 5.030 -11.449 5.822 1.00 76.56 216 LEU A O 1
ATOM 1651 N N . SER A 1 217 ? 3.592 -13.161 5.599 1.00 80.56 217 SER A N 1
ATOM 1652 C CA . SER A 1 217 ? 2.779 -12.538 4.545 1.00 80.56 217 SER A CA 1
ATOM 1653 C C . SER A 1 217 ? 1.340 -12.393 5.043 1.00 80.56 217 SER A C 1
ATOM 1655 O O . SER A 1 217 ? 0.599 -13.382 5.081 1.00 80.56 217 SER A O 1
ATOM 1657 N N . PRO A 1 218 ? 0.908 -11.182 5.441 1.00 78.62 218 PRO A N 1
ATOM 1658 C CA . PRO A 1 218 ? -0.432 -10.987 5.982 1.00 78.62 218 PRO A CA 1
ATOM 1659 C C . PRO A 1 218 ? -1.543 -11.246 4.956 1.00 78.62 218 PRO A C 1
ATOM 1661 O O . PRO A 1 218 ? -2.645 -11.617 5.350 1.00 78.62 218 PRO A O 1
ATOM 1664 N N . ALA A 1 219 ? -1.252 -11.147 3.653 1.00 79.12 219 ALA A N 1
ATOM 1665 C CA . ALA A 1 219 ? -2.201 -11.478 2.587 1.00 79.12 219 ALA A CA 1
ATOM 1666 C C . ALA A 1 219 ? -2.659 -12.948 2.611 1.00 79.12 219 ALA A C 1
ATOM 1668 O O . ALA A 1 219 ? -3.668 -13.279 2.001 1.00 79.12 219 ALA A O 1
ATOM 1669 N N . ARG A 1 220 ? -1.934 -13.819 3.324 1.00 76.75 220 ARG A N 1
ATOM 1670 C CA . ARG A 1 220 ? -2.219 -15.259 3.441 1.00 76.75 220 ARG A CA 1
ATOM 1671 C C . ARG A 1 220 ? -2.805 -15.671 4.778 1.00 76.75 220 ARG A C 1
ATOM 1673 O O . ARG A 1 220 ? -3.189 -16.821 4.948 1.00 76.75 220 ARG A O 1
ATOM 1680 N N . LEU A 1 221 ? -2.780 -14.760 5.744 1.00 74.12 221 LEU A N 1
ATOM 1681 C CA . LEU A 1 221 ? -3.324 -14.997 7.075 1.00 74.12 221 LEU A CA 1
ATOM 1682 C C . LEU A 1 221 ? -4.809 -14.649 7.135 1.00 74.12 221 LEU A C 1
ATOM 1684 O O . LEU A 1 221 ? -5.509 -15.153 8.003 1.00 74.12 221 LEU A O 1
ATOM 1688 N N . GLY A 1 222 ? -5.272 -13.765 6.250 1.00 65.00 222 GLY A N 1
ATOM 1689 C CA . GLY A 1 222 ? -6.685 -13.438 6.118 1.00 65.00 222 GLY A CA 1
ATOM 1690 C C . GLY A 1 222 ? -7.423 -14.404 5.197 1.00 65.00 222 GLY A C 1
ATOM 1691 O O . GLY A 1 222 ? -6.826 -14.997 4.298 1.00 65.00 222 GLY A O 1
ATOM 1692 N N . ASP A 1 223 ? -8.735 -14.495 5.392 1.00 59.31 223 ASP A N 1
ATOM 1693 C CA . ASP A 1 223 ? -9.636 -15.114 4.425 1.00 59.31 223 ASP A CA 1
ATOM 1694 C C . ASP A 1 223 ? -9.599 -14.320 3.101 1.00 59.31 223 ASP A C 1
ATOM 1696 O O . ASP A 1 223 ? -9.336 -13.111 3.081 1.00 59.31 223 ASP A O 1
ATOM 1700 N N . GLU A 1 224 ? -9.791 -15.009 1.975 1.00 56.28 224 GLU A N 1
ATOM 1701 C CA . GLU A 1 224 ? -9.581 -14.468 0.629 1.00 56.28 224 GLU A CA 1
ATOM 1702 C C . GLU A 1 224 ? -10.226 -13.075 0.415 1.00 56.28 224 GLU A C 1
ATOM 1704 O O . GLU A 1 224 ? -11.435 -12.893 0.547 1.00 56.28 224 GLU A O 1
ATOM 1709 N N . GLY A 1 225 ? -9.419 -12.089 -0.009 1.00 57.03 225 GLY A N 1
ATOM 1710 C CA . GLY A 1 225 ? -9.904 -11.013 -0.886 1.00 57.03 225 GLY A CA 1
ATOM 1711 C C . GLY A 1 225 ? -9.856 -9.553 -0.416 1.00 57.03 225 GLY A C 1
ATOM 1712 O O . GLY A 1 225 ? -10.174 -8.696 -1.238 1.00 57.03 225 GLY A O 1
ATOM 1713 N N . ARG A 1 226 ? -9.467 -9.192 0.821 1.00 67.81 226 ARG A N 1
ATOM 1714 C CA . ARG A 1 226 ? -9.379 -7.760 1.240 1.00 67.81 226 ARG A CA 1
ATOM 1715 C C . ARG A 1 226 ? -8.283 -7.457 2.265 1.00 67.81 226 ARG A C 1
ATOM 1717 O O . ARG A 1 226 ? -8.548 -6.861 3.314 1.00 67.81 226 ARG A O 1
ATOM 1724 N N . VAL A 1 227 ? -7.052 -7.850 1.951 1.00 68.81 227 VAL A N 1
ATOM 1725 C CA . VAL A 1 227 ? -5.857 -7.444 2.705 1.00 68.81 227 VAL A CA 1
ATOM 1726 C C . VAL A 1 227 ? -4.939 -6.638 1.791 1.00 68.81 227 VAL A C 1
ATOM 1728 O O . VAL A 1 227 ? -4.514 -7.132 0.751 1.00 68.81 227 VAL A O 1
ATOM 1731 N N . ILE A 1 228 ? -4.632 -5.396 2.172 1.00 72.31 228 ILE A N 1
ATOM 1732 C CA . ILE A 1 228 ? -3.643 -4.560 1.480 1.00 72.31 228 ILE A CA 1
ATOM 1733 C C . ILE A 1 228 ? -2.371 -4.508 2.318 1.00 72.31 228 ILE A C 1
ATOM 1735 O O . ILE A 1 228 ? -2.411 -4.170 3.501 1.00 72.31 228 ILE A O 1
ATOM 1739 N N . LEU A 1 229 ? -1.242 -4.815 1.682 1.00 70.62 229 LEU A N 1
ATOM 1740 C CA . LEU A 1 229 ? 0.074 -4.814 2.309 1.00 70.62 229 LEU A CA 1
ATOM 1741 C C . LEU A 1 229 ? 0.863 -3.564 1.938 1.00 70.62 229 LEU A C 1
ATOM 1743 O O . LEU A 1 229 ? 0.875 -3.144 0.780 1.00 70.62 229 LEU A O 1
ATOM 1747 N N . ILE A 1 230 ? 1.560 -2.994 2.916 1.00 73.12 230 ILE A N 1
ATOM 1748 C CA . ILE A 1 230 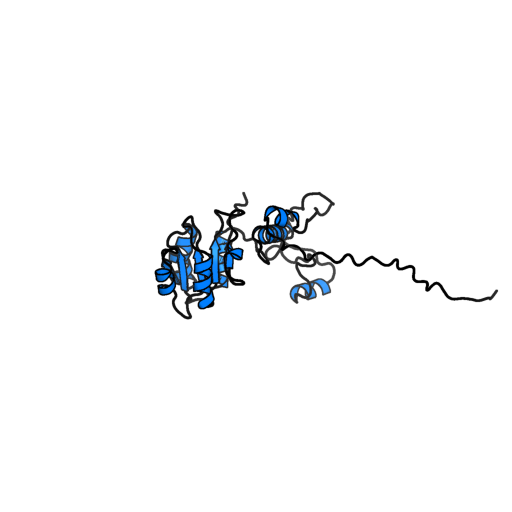? 2.447 -1.850 2.718 1.00 73.12 230 ILE A CA 1
ATOM 1749 C C . ILE A 1 230 ? 3.859 -2.200 3.190 1.00 73.12 230 ILE A C 1
ATOM 1751 O O . ILE A 1 230 ? 4.039 -2.730 4.283 1.00 73.12 230 ILE A O 1
ATOM 1755 N N . PHE A 1 231 ? 4.855 -1.852 2.368 1.00 67.75 231 PHE A N 1
ATOM 1756 C CA . PHE A 1 231 ? 6.280 -1.988 2.674 1.00 67.75 231 PHE A CA 1
ATOM 1757 C C . PHE A 1 231 ? 6.989 -0.641 2.598 1.00 67.75 231 PHE A C 1
ATOM 1759 O O . PHE A 1 231 ? 6.874 0.091 1.612 1.00 67.75 231 PHE A O 1
ATOM 1766 N N . LEU A 1 232 ? 7.807 -0.344 3.605 1.00 57.72 232 LEU A N 1
ATOM 1767 C CA . LEU A 1 232 ? 8.805 0.718 3.549 1.00 57.72 232 LEU A CA 1
ATOM 1768 C C . LEU A 1 232 ? 10.121 0.150 3.001 1.00 57.72 232 LEU A C 1
ATOM 1770 O O . LEU A 1 232 ? 11.000 -0.273 3.749 1.00 57.72 232 LEU A O 1
ATOM 1774 N N . GLY A 1 233 ? 10.300 0.206 1.684 1.00 44.44 233 GLY A N 1
ATOM 1775 C CA . GLY A 1 233 ? 11.633 0.127 1.093 1.00 44.44 233 GLY A CA 1
ATOM 1776 C C . GLY A 1 233 ? 12.337 1.476 1.245 1.00 44.44 233 GLY A C 1
ATOM 1777 O O . GLY A 1 233 ? 11.882 2.473 0.686 1.00 44.44 233 GLY A O 1
ATOM 1778 N N . LYS A 1 234 ? 13.452 1.550 1.984 1.00 27.05 234 LYS A N 1
ATOM 1779 C CA . LYS A 1 234 ? 14.383 2.673 1.794 1.00 27.05 234 LYS A CA 1
ATOM 1780 C C . LYS A 1 234 ? 15.137 2.422 0.493 1.00 27.05 234 LYS A C 1
ATOM 1782 O O . LYS A 1 234 ? 16.069 1.626 0.483 1.00 27.05 234 LYS A O 1
ATOM 1787 N N . ILE A 1 235 ? 14.758 3.116 -0.577 1.00 27.58 235 ILE A N 1
ATOM 1788 C CA . ILE A 1 235 ? 15.660 3.320 -1.712 1.00 27.58 235 ILE A CA 1
ATOM 1789 C C . ILE A 1 235 ? 16.711 4.311 -1.196 1.00 27.58 235 ILE A C 1
ATOM 1791 O O . ILE A 1 235 ? 16.408 5.490 -1.014 1.00 27.58 235 ILE A O 1
ATOM 1795 N N . LYS A 1 236 ? 17.877 3.802 -0.790 1.00 24.98 236 LYS A N 1
ATOM 1796 C CA . LYS A 1 236 ? 19.050 4.633 -0.500 1.00 24.98 236 LYS A CA 1
ATOM 1797 C C . LYS A 1 236 ? 19.832 4.859 -1.780 1.00 24.98 236 LYS A C 1
ATOM 1799 O O . LYS A 1 236 ? 19.957 3.878 -2.542 1.00 24.98 236 LYS A O 1
#

Sequence (236 aa):
MKRVGGDDLDRDDVMPLAKKTMKPLTPIWEDPVAALANARYEFGQHGGVNMSIEASATFTIMEPETMRRLFSSELGLDRDFFIYSRHFNPTVLNLGRQMAALEGTEAAYCTASGMSAISSVLMQLCSSGDHVVASQTLYGGTHALFTHFFPRACNIMTSFVDLRDHDTVKAAIVEGRTKAVSNPTLTVADVPELCRIAHDKGLTVVVDNTFAPMVLSPARLGDEGRVILIFLGKIK

Radius of gyration: 24.7 Å; Cα contacts (8 Å, |Δi|>4): 319; chains: 1; bounding box: 44×55×97 Å